Protein AF-A0A2D0IJ03-F1 (afdb_monomer_lite)

Structure (mmCIF, N/CA/C/O backbone):
data_AF-A0A2D0IJ03-F1
#
_entry.id   AF-A0A2D0IJ03-F1
#
loop_
_atom_site.group_PDB
_atom_site.id
_atom_site.type_symbol
_atom_site.label_atom_id
_atom_site.label_alt_id
_atom_site.label_comp_id
_atom_site.label_asym_id
_atom_site.label_entity_id
_atom_site.label_seq_id
_atom_site.pdbx_PDB_ins_code
_atom_site.Cartn_x
_atom_site.Cartn_y
_atom_site.Cartn_z
_atom_site.occupancy
_atom_site.B_iso_or_equiv
_atom_site.auth_seq_id
_atom_site.auth_comp_id
_atom_site.auth_asym_id
_atom_site.auth_atom_id
_atom_site.pdbx_PDB_model_num
ATOM 1 N N . MET A 1 1 ? -5.553 -45.620 -32.494 1.00 51.66 1 MET A N 1
ATOM 2 C CA . MET A 1 1 ? -4.343 -45.188 -31.750 1.00 51.66 1 MET A CA 1
ATOM 3 C C . MET A 1 1 ? -3.916 -43.726 -31.973 1.00 51.66 1 MET A C 1
ATOM 5 O O . MET A 1 1 ? -3.295 -43.173 -31.082 1.00 51.66 1 MET A O 1
ATOM 9 N N . ARG A 1 2 ? -4.292 -43.037 -33.067 1.00 49.31 2 ARG A N 1
ATOM 10 C CA . ARG A 1 2 ? -3.901 -41.624 -33.315 1.00 49.31 2 ARG A CA 1
ATOM 11 C C . ARG A 1 2 ? -4.570 -40.549 -32.433 1.00 49.31 2 ARG A C 1
ATOM 13 O O . ARG A 1 2 ? -4.053 -39.445 -32.354 1.00 49.31 2 ARG A O 1
ATOM 20 N N . LYS A 1 3 ? -5.687 -40.847 -31.757 1.00 46.06 3 LYS A N 1
ATOM 21 C CA . LYS A 1 3 ? -6.425 -39.861 -30.936 1.00 46.06 3 LYS A CA 1
ATOM 22 C C . LYS A 1 3 ? -5.878 -39.689 -29.507 1.00 46.06 3 LYS A C 1
ATOM 24 O O . LYS A 1 3 ? -6.093 -38.645 -28.911 1.00 46.06 3 LYS A O 1
ATOM 29 N N . ALA A 1 4 ? -5.130 -40.665 -28.983 1.00 48.84 4 ALA A N 1
ATOM 30 C CA . ALA A 1 4 ? -4.559 -40.594 -27.632 1.00 48.84 4 ALA A CA 1
ATOM 31 C C . ALA A 1 4 ? -3.291 -39.718 -27.559 1.00 48.84 4 ALA A C 1
ATOM 33 O O . ALA A 1 4 ? -3.057 -39.056 -26.555 1.00 48.84 4 ALA A O 1
ATOM 34 N N . ALA A 1 5 ? -2.509 -39.648 -28.642 1.00 49.09 5 ALA A N 1
ATOM 35 C CA . ALA A 1 5 ? -1.272 -38.862 -28.685 1.00 49.09 5 ALA A CA 1
ATOM 36 C C . ALA A 1 5 ? -1.513 -37.337 -28.686 1.00 49.09 5 ALA A C 1
ATOM 38 O O . ALA A 1 5 ? -0.699 -36.584 -28.162 1.00 49.09 5 ALA A O 1
ATOM 39 N N . VAL A 1 6 ? -2.649 -36.878 -29.222 1.00 51.00 6 VAL A N 1
ATOM 40 C CA . VAL A 1 6 ? -2.988 -35.443 -29.295 1.00 51.00 6 VAL A CA 1
ATOM 41 C C . VAL A 1 6 ? -3.415 -34.890 -27.929 1.00 51.00 6 VAL A C 1
ATOM 43 O O . VAL A 1 6 ? -3.129 -33.739 -27.614 1.00 51.00 6 VAL A O 1
ATOM 46 N N . LEU A 1 7 ? -4.032 -35.717 -27.080 1.00 46.16 7 LEU A N 1
ATOM 47 C CA . LEU A 1 7 ? -4.485 -35.316 -25.743 1.00 46.16 7 LEU A CA 1
ATOM 48 C C . LEU A 1 7 ? -3.325 -35.151 -24.746 1.00 46.16 7 LEU A C 1
ATOM 50 O O . LEU A 1 7 ? -3.366 -34.246 -23.919 1.00 46.16 7 LEU A O 1
ATOM 54 N N . ILE A 1 8 ? -2.259 -35.947 -24.883 1.00 52.81 8 ILE A N 1
ATOM 55 C CA . ILE A 1 8 ? -1.052 -35.841 -24.043 1.00 52.81 8 ILE A CA 1
ATOM 56 C C . ILE A 1 8 ? -0.223 -34.600 -24.420 1.00 52.81 8 ILE A C 1
ATOM 58 O O . ILE A 1 8 ? 0.326 -33.922 -23.549 1.00 52.81 8 ILE A O 1
ATOM 62 N N . PHE A 1 9 ? -0.182 -34.245 -25.709 1.00 44.66 9 PHE A N 1
ATOM 63 C CA . PHE A 1 9 ? 0.524 -33.045 -26.167 1.00 44.66 9 PHE A CA 1
ATOM 64 C C . PHE A 1 9 ? -0.194 -31.755 -25.736 1.00 44.66 9 PHE A C 1
ATOM 66 O O . PHE A 1 9 ? 0.465 -30.794 -25.343 1.00 44.66 9 PHE A O 1
ATOM 73 N N . LEU A 1 10 ? -1.535 -31.755 -25.709 1.00 42.19 10 LEU A N 1
ATOM 74 C CA . LEU A 1 10 ? -2.312 -30.615 -25.209 1.00 42.19 10 LEU A CA 1
ATOM 75 C C . LEU A 1 10 ? -2.201 -30.453 -23.680 1.00 42.19 10 LEU A C 1
ATOM 77 O O . LEU A 1 10 ? -2.175 -29.326 -23.185 1.00 42.19 10 LEU A O 1
ATOM 81 N N . SER A 1 11 ? -2.073 -31.550 -22.920 1.00 44.09 11 SER A N 1
ATOM 82 C CA . SER A 1 11 ? -1.880 -31.471 -21.464 1.00 44.09 11 SER A CA 1
ATOM 83 C C . SER A 1 11 ? -0.474 -31.012 -21.059 1.00 44.09 11 SER A C 1
ATOM 85 O O . SER A 1 11 ? -0.337 -30.344 -20.038 1.00 44.09 11 SER A O 1
ATOM 87 N N . MET A 1 12 ? 0.568 -31.285 -21.861 1.00 41.31 12 MET A N 1
ATOM 88 C CA . MET A 1 12 ? 1.913 -30.747 -21.588 1.00 41.31 12 MET A CA 1
ATOM 89 C C . MET A 1 12 ? 2.012 -29.239 -21.855 1.00 41.31 12 MET A C 1
ATOM 91 O O . MET A 1 12 ? 2.706 -28.538 -21.122 1.00 41.31 12 MET A O 1
ATOM 95 N N . THR A 1 13 ? 1.272 -28.696 -22.827 1.00 45.94 13 THR A N 1
ATOM 96 C CA . THR A 1 13 ? 1.255 -27.239 -23.054 1.00 45.94 13 THR A CA 1
ATOM 97 C C . THR A 1 13 ? 0.523 -26.464 -21.957 1.00 45.94 13 THR A C 1
ATOM 99 O O . THR A 1 13 ? 0.870 -25.317 -21.690 1.00 45.94 13 THR A O 1
ATOM 102 N N . VAL A 1 14 ? -0.432 -27.094 -21.262 1.00 43.59 14 VAL A N 1
ATOM 103 C CA . VAL A 1 14 ? -1.116 -26.481 -20.107 1.00 43.59 14 VAL A CA 1
ATOM 104 C C . VAL A 1 14 ? -0.235 -26.505 -18.847 1.00 43.59 14 VAL A C 1
ATOM 106 O O . VAL A 1 14 ? -0.371 -25.634 -17.992 1.00 43.59 14 VAL A O 1
ATOM 109 N N . TRP A 1 15 ? 0.736 -27.419 -18.759 1.00 41.00 15 TRP A N 1
ATOM 110 C CA . TRP A 1 15 ? 1.713 -27.458 -17.662 1.00 41.00 15 TRP A CA 1
ATOM 111 C C . TRP A 1 15 ? 2.971 -26.610 -17.890 1.00 41.00 15 TRP A C 1
ATOM 113 O O . TRP A 1 15 ? 3.571 -26.152 -16.921 1.00 41.00 15 TRP A O 1
ATOM 123 N N . CYS A 1 16 ? 3.339 -26.298 -19.135 1.00 38.72 16 CYS A N 1
ATOM 124 C CA . CYS A 1 16 ? 4.416 -25.335 -19.404 1.00 38.72 16 CYS A CA 1
ATOM 125 C C . CYS A 1 16 ? 3.984 -23.862 -19.268 1.00 38.72 16 CYS A C 1
ATOM 127 O O . CYS A 1 16 ? 4.843 -22.991 -19.158 1.00 38.72 16 CYS A O 1
ATOM 129 N N . GLY A 1 17 ? 2.680 -23.565 -19.226 1.00 37.94 17 GLY A N 1
ATOM 130 C CA . GLY A 1 17 ? 2.167 -22.196 -19.075 1.00 37.94 17 GLY A CA 1
ATOM 131 C C . GLY A 1 17 ? 2.234 -21.620 -17.653 1.00 37.94 17 GLY A C 1
ATOM 132 O O . GLY A 1 17 ? 2.087 -20.413 -17.488 1.00 37.94 17 GLY A O 1
ATOM 133 N N . GLN A 1 18 ? 2.471 -22.450 -16.629 1.00 42.44 18 GLN A N 1
ATOM 134 C CA . GLN A 1 18 ? 2.571 -22.007 -15.227 1.00 42.44 18 GLN A CA 1
ATOM 135 C C . GLN A 1 18 ? 4.012 -21.862 -14.715 1.00 42.44 18 GLN A C 1
ATOM 137 O O . GLN A 1 18 ? 4.219 -21.462 -13.574 1.00 42.44 18 GLN A O 1
ATOM 142 N N . ALA A 1 19 ? 5.014 -22.119 -15.558 1.00 39.97 19 ALA A N 1
ATOM 143 C CA . ALA A 1 19 ? 6.426 -21.955 -15.218 1.00 39.97 19 ALA A CA 1
ATOM 144 C C . ALA A 1 19 ? 7.008 -20.624 -15.734 1.00 39.97 19 ALA A C 1
ATOM 146 O O . ALA A 1 19 ? 8.176 -20.558 -16.119 1.00 39.97 19 ALA A O 1
ATOM 147 N N . ILE A 1 20 ? 6.215 -19.547 -15.741 1.00 46.03 20 ILE A N 1
ATOM 148 C CA . ILE A 1 20 ? 6.755 -18.189 -15.881 1.00 46.03 20 ILE A CA 1
ATOM 149 C C . ILE A 1 20 ? 7.396 -17.827 -14.536 1.00 46.03 20 ILE A C 1
ATOM 151 O O . ILE A 1 20 ? 6.760 -17.272 -13.649 1.00 46.03 20 ILE A O 1
ATOM 155 N N . SER A 1 21 ? 8.657 -18.246 -14.407 1.00 44.06 21 SER A N 1
ATOM 156 C CA . SER A 1 21 ? 9.678 -17.829 -13.444 1.00 44.06 21 SER A CA 1
ATOM 157 C C . SER A 1 21 ? 9.229 -17.657 -11.991 1.00 44.06 21 SER A C 1
ATOM 159 O O . SER A 1 21 ? 8.848 -16.572 -11.560 1.00 44.06 21 SER A O 1
ATOM 161 N N . ALA A 1 22 ? 9.469 -18.699 -11.192 1.00 45.50 22 ALA A N 1
ATOM 162 C CA . ALA A 1 22 ? 9.731 -18.561 -9.763 1.00 45.50 22 ALA A CA 1
ATOM 163 C C . ALA A 1 22 ? 11.051 -17.790 -9.556 1.00 45.50 22 ALA A C 1
ATOM 165 O O . ALA A 1 22 ? 12.083 -18.364 -9.222 1.00 45.50 22 ALA A O 1
ATOM 166 N N . SER A 1 23 ? 11.053 -16.489 -9.840 1.00 61.56 23 SER A N 1
ATOM 167 C CA . SER A 1 23 ? 12.077 -15.599 -9.312 1.00 61.56 23 SER A CA 1
ATOM 168 C C . SER A 1 23 ? 11.814 -15.428 -7.820 1.00 61.56 23 SER A C 1
ATOM 170 O O . SER A 1 23 ? 10.659 -15.232 -7.433 1.00 61.56 23 SER A O 1
ATOM 172 N N . GLU A 1 24 ? 12.850 -15.531 -6.987 1.00 77.62 24 GLU A N 1
ATOM 173 C CA . GLU A 1 24 ? 12.705 -15.325 -5.545 1.00 77.62 24 GLU A CA 1
ATOM 174 C C . GLU A 1 24 ? 11.994 -13.990 -5.268 1.00 77.62 24 GLU A C 1
ATOM 176 O O . GLU A 1 24 ? 12.329 -12.978 -5.894 1.00 77.62 24 GLU A O 1
ATOM 181 N N . PRO A 1 25 ? 10.978 -13.972 -4.385 1.00 84.88 25 PRO A N 1
ATOM 182 C CA . PRO A 1 25 ? 10.270 -12.742 -4.085 1.00 84.88 25 PRO A CA 1
ATOM 183 C C . PRO A 1 25 ? 11.206 -11.759 -3.394 1.00 84.88 25 PRO A C 1
ATOM 185 O O . PRO A 1 25 ? 11.984 -12.140 -2.517 1.00 84.88 25 PRO A O 1
ATOM 188 N N . ILE A 1 26 ? 11.053 -10.478 -3.717 1.00 83.25 26 ILE A N 1
ATOM 189 C CA . ILE A 1 26 ? 11.634 -9.415 -2.902 1.00 83.25 26 ILE A CA 1
ATOM 190 C C . ILE A 1 26 ? 10.844 -9.399 -1.596 1.00 83.25 26 ILE A C 1
ATOM 192 O O . ILE A 1 26 ? 9.637 -9.146 -1.605 1.00 83.25 26 ILE A O 1
ATOM 196 N N . LYS A 1 27 ? 11.515 -9.720 -0.490 1.00 88.50 27 LYS A N 1
ATOM 197 C CA . LYS A 1 27 ? 10.930 -9.763 0.852 1.00 88.50 27 LYS A CA 1
ATOM 198 C C . LYS A 1 27 ? 11.338 -8.509 1.603 1.00 88.50 27 LYS A C 1
ATOM 200 O O . LYS A 1 27 ? 12.522 -8.216 1.697 1.00 88.50 27 LYS A O 1
ATOM 205 N N . LEU A 1 28 ? 10.354 -7.803 2.135 1.00 82.81 28 LEU A N 1
ATOM 206 C CA . LEU A 1 28 ? 10.533 -6.566 2.879 1.00 82.81 28 LEU A CA 1
ATOM 207 C C . LEU A 1 28 ? 9.807 -6.716 4.213 1.00 82.81 28 LEU A C 1
ATOM 209 O O . LEU A 1 28 ? 8.663 -7.171 4.248 1.00 82.81 28 LEU A O 1
ATOM 213 N N . GLU A 1 29 ? 10.458 -6.320 5.298 1.00 85.44 29 GLU A N 1
ATOM 214 C CA . GLU A 1 29 ? 9.863 -6.287 6.634 1.00 85.44 29 GLU A CA 1
ATOM 215 C C . GLU A 1 29 ? 9.775 -4.834 7.092 1.00 85.44 29 GLU A C 1
ATOM 217 O O . GLU A 1 29 ? 10.760 -4.094 7.035 1.00 85.44 29 GLU A O 1
ATOM 222 N N . LEU A 1 30 ? 8.583 -4.416 7.517 1.00 80.44 30 LEU A N 1
ATOM 223 C CA . LEU A 1 30 ? 8.332 -3.074 8.028 1.00 80.44 30 LEU A CA 1
ATOM 224 C C . LEU A 1 30 ? 7.885 -3.135 9.482 1.00 80.44 30 LEU A C 1
ATOM 226 O O . LEU A 1 30 ? 6.950 -3.859 9.831 1.00 80.44 30 LEU A O 1
ATOM 230 N N . THR A 1 31 ? 8.510 -2.304 10.309 1.00 84.81 31 THR A N 1
ATOM 231 C CA . THR A 1 31 ? 8.041 -2.038 11.667 1.00 84.81 31 THR A CA 1
ATOM 232 C C . THR A 1 31 ? 6.835 -1.114 11.598 1.00 84.81 31 THR A C 1
ATOM 234 O O . THR A 1 31 ? 6.910 -0.040 11.002 1.00 84.81 31 THR A O 1
ATOM 237 N N . VAL A 1 32 ? 5.724 -1.513 12.206 1.00 84.44 32 VAL A N 1
ATOM 238 C CA . VAL A 1 32 ? 4.461 -0.769 12.193 1.00 84.44 32 VAL A CA 1
ATOM 239 C C . VAL A 1 32 ? 3.870 -0.644 13.592 1.00 84.44 32 VAL A C 1
ATOM 241 O O . VAL A 1 32 ? 4.081 -1.502 14.443 1.00 84.44 32 VAL A O 1
ATOM 244 N N . ALA A 1 33 ? 3.113 0.423 13.831 1.00 86.00 33 ALA A N 1
ATOM 245 C CA . ALA A 1 33 ? 2.384 0.628 15.072 1.00 86.00 33 ALA A CA 1
ATOM 246 C C . ALA A 1 33 ? 1.341 -0.495 15.248 1.00 86.00 33 ALA A C 1
ATOM 248 O O . ALA A 1 33 ? 0.498 -0.666 14.357 1.00 86.00 33 ALA A O 1
ATOM 249 N N . PRO A 1 34 ? 1.367 -1.260 16.357 1.00 88.31 34 PRO A N 1
ATOM 250 C CA . PRO A 1 34 ? 0.435 -2.364 16.590 1.00 88.31 34 PRO A CA 1
ATOM 251 C C . PRO A 1 34 ? -1.039 -1.961 16.492 1.00 88.31 34 PRO A C 1
ATOM 253 O O . PRO A 1 34 ? -1.879 -2.746 16.061 1.00 88.31 34 PRO A O 1
ATOM 256 N N . GLU A 1 35 ? -1.364 -0.715 16.835 1.00 88.44 35 GLU A N 1
ATOM 257 C CA . GLU A 1 35 ? -2.714 -0.155 16.792 1.00 88.44 35 GLU A CA 1
ATOM 258 C C . GLU A 1 35 ? -3.294 -0.109 15.372 1.00 88.44 35 GLU A C 1
ATOM 260 O O . GLU A 1 35 ? -4.517 -0.121 15.208 1.00 88.44 35 GLU A O 1
ATOM 265 N N . LEU A 1 36 ? -2.442 -0.115 14.337 1.00 84.62 36 LEU A N 1
ATOM 266 C CA . LEU A 1 36 ? -2.884 -0.216 12.946 1.00 84.62 36 LEU A CA 1
ATOM 267 C C . LEU A 1 36 ? -3.582 -1.552 12.659 1.00 84.62 36 LEU A C 1
ATOM 269 O O . LEU A 1 36 ? -4.356 -1.629 11.702 1.00 84.62 36 LEU A O 1
ATOM 273 N N . ALA A 1 37 ? -3.376 -2.582 13.494 1.00 86.25 37 ALA A N 1
ATOM 274 C CA . ALA A 1 37 ? -4.045 -3.881 13.376 1.00 86.25 37 ALA A CA 1
ATOM 275 C C . ALA A 1 37 ? -5.562 -3.773 13.427 1.00 86.25 37 ALA A C 1
ATOM 277 O O . ALA A 1 37 ? -6.246 -4.555 12.774 1.00 86.25 37 ALA A O 1
ATOM 278 N N . ASN A 1 38 ? -6.078 -2.744 14.094 1.00 87.56 38 ASN A N 1
ATOM 279 C CA . ASN A 1 38 ? -7.508 -2.495 14.177 1.00 87.56 38 ASN A CA 1
ATOM 280 C C . ASN A 1 38 ? -8.114 -2.007 12.851 1.00 87.56 38 ASN A C 1
ATOM 282 O O . ASN A 1 38 ? -9.326 -2.051 12.692 1.00 87.56 38 ASN A O 1
ATOM 286 N N . TYR A 1 39 ? -7.306 -1.542 11.894 1.00 85.69 39 TYR A N 1
ATOM 287 C CA . TYR A 1 39 ? -7.802 -0.931 10.656 1.00 85.69 39 TYR A CA 1
ATOM 288 C C . TYR A 1 39 ? -7.487 -1.745 9.396 1.00 85.69 39 TYR A C 1
ATOM 290 O O . TYR A 1 39 ? -7.895 -1.347 8.304 1.00 85.69 39 TYR A O 1
ATOM 298 N N . THR A 1 40 ? -6.790 -2.881 9.514 1.00 85.69 40 THR A N 1
ATOM 299 C CA . THR A 1 40 ? -6.372 -3.713 8.367 1.00 85.69 40 THR A CA 1
ATOM 300 C C . THR A 1 40 ? -7.555 -4.151 7.522 1.00 85.69 40 THR A C 1
ATOM 302 O O . THR A 1 40 ? -7.571 -3.912 6.319 1.00 85.69 40 THR A O 1
ATOM 305 N N . ASP A 1 41 ? -8.584 -4.708 8.156 1.00 86.44 41 ASP A N 1
ATOM 306 C CA . ASP A 1 41 ? -9.771 -5.238 7.485 1.00 86.44 41 ASP A CA 1
ATOM 307 C C . ASP A 1 41 ? -10.533 -4.176 6.676 1.00 86.44 41 ASP A C 1
ATOM 309 O O . ASP A 1 41 ? -11.210 -4.508 5.703 1.00 86.44 41 ASP A O 1
ATOM 313 N N . VAL A 1 42 ? -10.393 -2.898 7.042 1.00 87.44 42 VAL A N 1
ATOM 314 C CA . VAL A 1 42 ? -11.063 -1.772 6.378 1.00 87.44 42 VAL A CA 1
ATOM 315 C C . VAL A 1 42 ? -10.170 -1.130 5.318 1.00 87.44 42 VAL A C 1
ATOM 317 O O . VAL A 1 42 ? -10.610 -0.876 4.192 1.00 87.44 42 VAL A O 1
ATOM 320 N N . LEU A 1 43 ? -8.920 -0.829 5.673 1.00 86.38 43 LEU A N 1
ATOM 321 C CA . LEU A 1 43 ? -8.025 -0.016 4.854 1.00 86.38 43 LEU A CA 1
ATOM 322 C C . LEU A 1 43 ? -7.261 -0.842 3.823 1.00 86.38 43 LEU A C 1
ATOM 324 O O . LEU A 1 43 ? -7.069 -0.375 2.703 1.00 86.38 43 LEU A O 1
ATOM 328 N N . PHE A 1 44 ? -6.862 -2.074 4.142 1.00 87.50 44 PHE A N 1
ATOM 329 C CA . PHE A 1 44 ? -6.030 -2.869 3.236 1.00 87.50 44 PHE A CA 1
ATOM 330 C C . PHE A 1 44 ? -6.805 -3.290 1.976 1.00 87.50 44 PHE A C 1
ATOM 332 O O . PHE A 1 44 ? -6.268 -3.111 0.880 1.00 87.50 44 PHE A O 1
ATOM 339 N N . PRO A 1 45 ? -8.081 -3.719 2.052 1.00 90.06 45 PRO A N 1
ATOM 340 C CA . PRO A 1 45 ? -8.898 -3.939 0.854 1.00 90.06 45 PRO A CA 1
ATOM 341 C C . PRO A 1 45 ? -9.232 -2.659 0.073 1.00 90.06 45 PRO A C 1
ATOM 343 O O . PRO A 1 45 ? -9.767 -2.728 -1.032 1.00 90.06 45 PRO A O 1
ATOM 346 N N . SER A 1 46 ? -8.950 -1.485 0.649 1.00 90.31 46 SER A N 1
ATOM 347 C CA . SER A 1 46 ? -9.331 -0.174 0.118 1.00 90.31 46 SER A CA 1
ATOM 348 C C . SER A 1 46 ? -8.114 0.755 0.003 1.00 90.31 46 SER A C 1
ATOM 350 O O . SER A 1 46 ? -8.089 1.825 0.623 1.00 90.31 46 SER A O 1
ATOM 352 N N . PRO A 1 47 ? -7.087 0.373 -0.782 1.00 86.44 47 PRO A N 1
ATOM 353 C CA . PRO A 1 47 ? -5.793 1.049 -0.806 1.00 86.44 47 PRO A CA 1
ATOM 354 C C . PRO A 1 47 ? -5.884 2.530 -1.182 1.00 86.44 47 PRO A C 1
ATOM 356 O O . PRO A 1 47 ? -5.059 3.315 -0.729 1.00 86.44 47 PRO A O 1
ATOM 359 N N . ALA A 1 48 ? -6.889 2.944 -1.959 1.00 86.94 48 ALA A N 1
ATOM 360 C CA . ALA A 1 48 ? -7.069 4.351 -2.306 1.00 86.94 48 ALA A CA 1
ATOM 361 C C . ALA A 1 48 ? -7.442 5.215 -1.086 1.00 86.94 48 ALA A C 1
ATOM 363 O O . ALA A 1 48 ? -6.934 6.323 -0.930 1.00 86.94 48 ALA A O 1
ATOM 364 N N . TYR A 1 49 ? -8.271 4.686 -0.182 1.00 88.75 49 TYR A N 1
ATOM 365 C CA . TYR A 1 49 ? -8.634 5.367 1.063 1.00 88.75 49 TYR A CA 1
ATOM 366 C C . TYR A 1 49 ? -7.518 5.297 2.101 1.00 88.75 49 TYR A C 1
ATOM 368 O O . TYR A 1 49 ? -7.299 6.271 2.810 1.00 88.75 49 TYR A O 1
ATOM 376 N N . ALA A 1 50 ? -6.774 4.187 2.161 1.00 87.44 50 ALA A N 1
ATOM 377 C CA . ALA A 1 50 ? -5.572 4.100 2.992 1.00 87.44 50 ALA A CA 1
ATOM 378 C C . ALA A 1 50 ? -4.542 5.168 2.589 1.00 87.44 50 ALA A C 1
ATOM 380 O O . ALA A 1 50 ? -3.983 5.862 3.435 1.00 87.44 50 ALA A O 1
ATOM 381 N N . ALA A 1 51 ? -4.348 5.339 1.281 1.00 86.06 51 ALA A N 1
ATOM 382 C CA . ALA A 1 51 ? -3.462 6.341 0.718 1.00 86.06 51 ALA A CA 1
ATOM 383 C C . ALA A 1 51 ? -3.936 7.778 1.019 1.00 86.06 51 ALA A C 1
ATOM 385 O O . ALA A 1 51 ? -3.132 8.620 1.419 1.00 86.06 51 ALA A O 1
ATOM 386 N N . LEU A 1 52 ? -5.240 8.052 0.903 1.00 86.69 52 LEU A N 1
ATOM 387 C CA . LEU A 1 52 ? -5.811 9.344 1.296 1.00 86.69 52 LEU A CA 1
ATOM 388 C C . LEU A 1 52 ? -5.683 9.615 2.797 1.00 86.69 52 LEU A C 1
ATOM 390 O O . LEU A 1 52 ? -5.307 10.717 3.174 1.00 86.69 52 LEU A O 1
ATOM 394 N N . ALA A 1 53 ? -5.952 8.629 3.654 1.00 86.06 53 ALA A N 1
ATOM 395 C CA . ALA A 1 53 ? -5.804 8.780 5.101 1.00 86.06 53 ALA A CA 1
ATOM 396 C C . ALA A 1 53 ? -4.361 9.139 5.481 1.00 86.06 53 ALA A C 1
ATOM 398 O O . ALA A 1 53 ? -4.145 10.000 6.330 1.00 86.06 53 ALA A O 1
ATOM 399 N N . LEU A 1 54 ? -3.381 8.533 4.801 1.00 84.94 54 LEU A N 1
ATOM 400 C CA . LEU A 1 54 ? -1.969 8.862 4.969 1.00 84.94 54 LEU A CA 1
ATOM 401 C C . LEU A 1 54 ? -1.667 10.316 4.562 1.00 84.94 54 LEU A C 1
ATOM 403 O O . LEU A 1 54 ? -1.003 11.045 5.294 1.00 84.94 54 LEU A O 1
ATOM 407 N N . GLN A 1 55 ? -2.197 10.773 3.424 1.00 83.88 55 GLN A N 1
ATOM 408 C CA . GLN A 1 55 ? -2.054 12.174 3.013 1.00 83.88 55 GLN A CA 1
ATOM 409 C C . GLN A 1 55 ? -2.704 13.130 4.015 1.00 83.88 55 GLN A C 1
ATOM 411 O O . GLN A 1 55 ? -2.070 14.095 4.440 1.00 83.88 55 GLN A O 1
ATOM 416 N N . ASN A 1 56 ? -3.923 12.817 4.455 1.00 86.94 56 ASN A N 1
ATOM 417 C CA . ASN A 1 56 ? -4.672 13.630 5.404 1.00 86.94 56 ASN A CA 1
ATOM 418 C C . ASN A 1 56 ? -4.002 13.702 6.781 1.00 86.94 56 ASN A C 1
ATOM 420 O O . ASN A 1 56 ? -4.155 14.714 7.465 1.00 86.94 56 ASN A O 1
ATOM 424 N N . SER A 1 57 ? -3.241 12.673 7.174 1.00 84.50 57 SER A N 1
ATOM 425 C CA . SER A 1 57 ? -2.440 12.674 8.403 1.00 84.50 57 SER A CA 1
ATOM 426 C C . SER A 1 57 ? -1.149 13.498 8.290 1.00 84.50 57 SER A C 1
ATOM 428 O O . SER A 1 57 ? -0.360 13.518 9.232 1.00 84.50 57 SER A O 1
ATOM 430 N N . GLY A 1 58 ? -0.915 14.168 7.155 1.00 80.00 58 GLY A N 1
ATOM 431 C CA . GLY A 1 58 ? 0.245 15.029 6.916 1.00 80.00 58 GLY A CA 1
ATOM 432 C C . GLY A 1 58 ? 1.424 14.335 6.232 1.00 80.00 58 GLY A C 1
ATOM 433 O O . GLY A 1 58 ? 2.512 14.904 6.175 1.00 80.00 58 GLY A O 1
ATOM 434 N N . LEU A 1 59 ? 1.240 13.119 5.708 1.00 76.50 59 LEU A N 1
ATOM 435 C CA . LEU A 1 59 ? 2.303 12.360 5.051 1.00 76.50 59 LEU A CA 1
ATOM 436 C C . LEU A 1 59 ? 2.094 12.350 3.538 1.00 76.50 59 LEU A C 1
ATOM 438 O O . LEU A 1 59 ? 1.262 11.629 2.985 1.00 76.50 59 LEU A O 1
ATOM 442 N N . ALA A 1 60 ? 2.896 13.148 2.842 1.00 71.69 60 ALA A N 1
ATOM 443 C CA . ALA A 1 60 ? 2.863 13.198 1.392 1.00 71.69 60 ALA A CA 1
ATOM 444 C C . ALA A 1 60 ? 3.387 11.884 0.784 1.00 71.69 60 ALA A C 1
ATOM 446 O O . ALA A 1 60 ? 4.580 11.594 0.821 1.00 71.69 60 ALA A O 1
ATOM 447 N N . LEU A 1 61 ? 2.493 11.115 0.154 1.00 68.31 61 LEU A N 1
ATOM 448 C CA . LEU A 1 61 ? 2.849 9.910 -0.615 1.00 68.31 61 LEU A CA 1
ATOM 449 C C . LEU A 1 61 ? 3.779 10.195 -1.796 1.00 68.31 61 LEU A C 1
ATOM 451 O O . LEU A 1 61 ? 4.574 9.350 -2.202 1.00 68.31 61 LEU A O 1
ATOM 455 N N . SER A 1 62 ? 3.644 11.379 -2.383 1.00 69.50 62 SER A N 1
ATOM 456 C CA . SER A 1 62 ? 4.538 11.870 -3.416 1.00 69.50 62 SER A CA 1
ATOM 457 C C . SER A 1 62 ? 4.588 13.383 -3.355 1.00 69.50 62 SER A C 1
ATOM 459 O O . SER A 1 62 ? 3.558 14.051 -3.368 1.00 69.50 62 SER A O 1
ATOM 461 N N . LEU A 1 63 ? 5.806 13.914 -3.318 1.00 67.12 63 LEU A N 1
ATOM 462 C CA . LEU A 1 63 ? 6.061 15.351 -3.388 1.00 67.12 63 LEU A CA 1
ATOM 463 C C . LEU A 1 63 ? 5.988 15.876 -4.827 1.00 67.12 63 LEU A C 1
ATOM 465 O O . LEU A 1 63 ? 5.856 17.075 -5.042 1.00 67.12 63 LEU A O 1
ATOM 469 N N . SER A 1 64 ? 6.100 14.987 -5.821 1.00 67.56 64 SER A N 1
ATOM 470 C CA . SER A 1 64 ? 6.276 15.373 -7.226 1.00 67.56 64 SER A CA 1
ATOM 471 C C . SER A 1 64 ? 5.055 15.129 -8.102 1.00 67.56 64 SER A C 1
ATOM 473 O O . SER A 1 64 ? 4.939 15.755 -9.156 1.00 67.56 64 SER A O 1
ATOM 475 N N . LYS A 1 65 ? 4.153 14.218 -7.717 1.00 76.44 65 LYS A N 1
ATOM 476 C CA . LYS A 1 65 ? 2.959 13.908 -8.509 1.00 76.44 65 LYS A CA 1
ATOM 477 C C . LYS A 1 65 ? 1.731 13.738 -7.624 1.00 76.44 65 LYS A C 1
ATOM 479 O O . LYS A 1 65 ? 1.813 13.000 -6.642 1.00 76.44 65 LYS A O 1
ATOM 484 N N . PRO A 1 66 ? 0.596 14.359 -7.986 1.00 77.62 66 PRO A N 1
ATOM 485 C CA . PRO A 1 66 ? -0.641 14.154 -7.256 1.00 77.62 66 PRO A CA 1
ATOM 486 C C . PRO A 1 66 ? -1.091 12.698 -7.385 1.00 77.62 66 PRO A C 1
ATOM 488 O O . PRO A 1 66 ? -0.820 12.020 -8.382 1.00 77.62 66 PRO A O 1
ATOM 491 N N . MET A 1 67 ? -1.788 12.233 -6.356 1.00 83.88 67 MET A N 1
ATOM 492 C CA . MET A 1 67 ? -2.484 10.958 -6.388 1.00 83.88 67 MET A CA 1
ATOM 493 C C . MET A 1 67 ? -3.842 11.132 -7.069 1.00 83.88 67 MET A C 1
ATOM 495 O O . MET A 1 67 ? -4.540 12.115 -6.840 1.00 83.88 67 MET A O 1
ATOM 499 N N . THR A 1 68 ? -4.235 10.156 -7.877 1.00 87.31 68 THR A N 1
ATOM 500 C CA . THR A 1 68 ? -5.557 10.072 -8.499 1.00 87.31 68 THR A CA 1
ATOM 501 C C . THR A 1 68 ? -6.260 8.816 -8.005 1.00 87.31 68 THR A C 1
ATOM 503 O O . THR A 1 68 ? -5.716 7.713 -8.096 1.00 87.31 68 THR A O 1
ATOM 506 N N . LEU A 1 69 ? -7.478 8.967 -7.485 1.00 86.88 69 LEU A N 1
ATOM 507 C CA . LEU A 1 69 ? -8.332 7.828 -7.162 1.00 86.88 69 LEU A CA 1
ATOM 508 C C . LEU A 1 69 ? -8.979 7.308 -8.442 1.00 86.88 69 LEU A C 1
ATOM 510 O O . LEU A 1 69 ? -9.619 8.065 -9.164 1.00 86.88 69 LEU A O 1
ATOM 514 N N . ILE A 1 70 ? -8.815 6.014 -8.711 1.00 89.88 70 ILE A N 1
ATOM 515 C CA . ILE A 1 70 ? -9.497 5.340 -9.826 1.00 89.88 70 ILE A CA 1
ATOM 516 C C . ILE A 1 70 ? -10.745 4.630 -9.298 1.00 89.88 70 ILE A C 1
ATOM 518 O O . ILE A 1 70 ? -11.810 4.688 -9.900 1.00 89.88 70 ILE A O 1
ATOM 522 N N . SER A 1 71 ? -10.607 3.942 -8.165 1.00 91.81 71 SER A N 1
ATOM 523 C CA . SER A 1 71 ? -11.692 3.247 -7.477 1.00 91.81 71 SER A CA 1
ATOM 524 C C . SER A 1 71 ? -11.344 3.088 -5.996 1.00 91.81 71 SER A C 1
ATOM 526 O O . SER A 1 71 ? -10.217 3.361 -5.586 1.00 91.81 71 SER A O 1
ATOM 528 N N . ARG A 1 72 ? -12.267 2.554 -5.188 1.00 88.25 72 ARG A N 1
ATOM 529 C CA . ARG A 1 72 ? -11.974 2.156 -3.799 1.00 88.25 72 ARG A CA 1
ATOM 530 C C . ARG A 1 72 ? -10.769 1.216 -3.697 1.00 88.25 72 ARG A C 1
ATOM 532 O O . ARG A 1 72 ? -9.963 1.323 -2.775 1.00 88.25 72 ARG A O 1
ATOM 539 N N . GLN A 1 73 ? -10.659 0.307 -4.660 1.00 92.81 73 GLN A N 1
ATOM 540 C CA . GLN A 1 73 ? -9.653 -0.745 -4.692 1.00 92.81 73 GLN A CA 1
ATOM 541 C C . GLN A 1 73 ? -8.380 -0.322 -5.425 1.00 92.81 73 GLN A C 1
ATOM 543 O O . GLN A 1 73 ? -7.428 -1.093 -5.451 1.00 92.81 73 GLN A O 1
ATOM 548 N N . SER A 1 74 ? -8.322 0.871 -6.026 1.00 90.19 74 SER A N 1
ATOM 549 C CA . SER A 1 74 ? -7.167 1.257 -6.834 1.00 90.19 74 SER A CA 1
ATOM 550 C C . SER A 1 74 ? -6.913 2.756 -6.890 1.00 90.19 74 SER A C 1
ATOM 552 O O . SER A 1 74 ? -7.827 3.544 -7.140 1.00 90.19 74 SER A O 1
ATOM 554 N N . PHE A 1 75 ? -5.645 3.139 -6.802 1.00 88.19 75 PHE A N 1
ATOM 555 C CA . PHE A 1 75 ? -5.196 4.517 -6.988 1.00 88.19 75 PHE A CA 1
ATOM 556 C C . PHE A 1 75 ? -3.971 4.574 -7.902 1.00 88.19 75 PHE A C 1
ATOM 558 O O . PHE A 1 75 ? -3.313 3.561 -8.157 1.00 88.19 75 PHE A O 1
ATOM 565 N N . GLN A 1 76 ? -3.669 5.769 -8.398 1.00 88.56 76 GLN A N 1
ATOM 566 C CA . GLN A 1 76 ? -2.550 6.036 -9.289 1.00 88.56 76 GLN A CA 1
ATOM 567 C C . GLN A 1 76 ? -1.722 7.217 -8.780 1.00 88.56 76 GLN A C 1
ATOM 569 O O . GLN A 1 76 ? -2.269 8.227 -8.349 1.00 88.56 76 GLN A O 1
ATOM 574 N N . ILE A 1 77 ? -0.397 7.099 -8.850 1.00 83.12 77 ILE A N 1
ATOM 575 C CA . ILE A 1 77 ? 0.561 8.176 -8.589 1.00 83.12 77 ILE A CA 1
ATOM 576 C C . ILE A 1 77 ? 1.537 8.206 -9.764 1.00 83.12 77 ILE A C 1
ATOM 578 O O . ILE A 1 77 ? 2.398 7.337 -9.922 1.00 83.12 77 ILE A O 1
ATOM 582 N N . GLY A 1 78 ? 1.400 9.214 -10.625 1.00 86.44 78 GLY A N 1
ATOM 583 C CA . GLY A 1 78 ? 2.185 9.287 -11.854 1.00 86.44 78 GLY A CA 1
ATOM 584 C C . GLY A 1 78 ? 1.962 8.077 -12.773 1.00 86.44 78 GLY A C 1
ATOM 585 O O . GLY A 1 78 ? 0.812 7.786 -13.092 1.00 86.44 78 GLY A O 1
ATOM 586 N N . PRO A 1 79 ? 3.023 7.389 -13.244 1.00 85.62 79 PRO A N 1
ATOM 587 C CA . PRO A 1 79 ? 2.875 6.202 -14.089 1.00 85.62 79 PRO A CA 1
ATOM 588 C C . PRO A 1 79 ? 2.546 4.927 -13.294 1.00 85.62 79 PRO A C 1
ATOM 590 O O . PRO A 1 79 ? 2.315 3.888 -13.904 1.00 85.62 79 PRO A O 1
ATOM 593 N N . GLY A 1 80 ? 2.582 4.978 -11.957 1.00 86.69 80 GLY A N 1
ATOM 594 C CA . GLY A 1 80 ? 2.343 3.829 -11.089 1.00 86.69 80 GLY A CA 1
ATOM 595 C C . GLY A 1 80 ? 0.882 3.736 -10.662 1.00 86.69 80 GLY A C 1
ATOM 596 O O . GLY A 1 80 ? 0.317 4.718 -10.189 1.00 86.69 80 GLY A O 1
ATOM 597 N N . LYS A 1 81 ? 0.286 2.553 -10.779 1.00 91.06 81 LYS A N 1
ATOM 598 C CA . LYS A 1 81 ? -1.059 2.213 -10.312 1.00 91.06 81 LYS A CA 1
ATOM 599 C C . LYS A 1 81 ? -0.972 1.052 -9.331 1.00 91.06 81 LYS A C 1
ATOM 601 O O . LYS A 1 81 ? -0.304 0.063 -9.612 1.00 91.06 81 LYS A O 1
ATOM 606 N N . ILE A 1 82 ? -1.673 1.143 -8.210 1.00 90.12 82 ILE A N 1
ATOM 607 C CA . ILE A 1 82 ? -1.814 0.045 -7.248 1.00 90.12 82 ILE A CA 1
ATOM 608 C C . ILE A 1 82 ? -3.279 -0.357 -7.224 1.00 90.12 82 ILE A C 1
ATOM 610 O O . ILE A 1 82 ? -4.150 0.504 -7.115 1.00 90.12 82 ILE A O 1
ATOM 614 N N . SER A 1 83 ? -3.547 -1.655 -7.350 1.00 92.00 83 SER A N 1
ATOM 615 C CA . SER A 1 83 ? -4.898 -2.220 -7.302 1.00 92.00 83 SER A CA 1
ATOM 616 C C . SER A 1 83 ? -4.941 -3.384 -6.322 1.00 92.00 83 SER A C 1
ATOM 618 O O . SER A 1 83 ? -4.078 -4.251 -6.367 1.00 92.00 83 SER A O 1
ATOM 620 N N . TYR A 1 84 ? -5.931 -3.414 -5.443 1.00 92.19 84 TYR A N 1
ATOM 621 C CA . TYR A 1 84 ? -6.243 -4.570 -4.614 1.00 92.19 84 TYR A CA 1
ATOM 622 C C . TYR A 1 84 ? -6.886 -5.664 -5.474 1.00 92.19 84 TYR A C 1
ATOM 624 O O . TYR A 1 84 ? -7.712 -5.365 -6.335 1.00 92.19 84 TYR A O 1
ATOM 632 N N . ILE A 1 85 ? -6.477 -6.913 -5.256 1.00 94.94 85 ILE A N 1
ATOM 633 C CA . ILE A 1 85 ? -6.957 -8.081 -6.002 1.00 94.94 85 ILE A CA 1
ATOM 634 C C . ILE A 1 85 ? -7.876 -8.919 -5.115 1.00 94.94 85 ILE A C 1
ATOM 636 O O . ILE A 1 85 ? -9.031 -9.140 -5.460 1.00 94.94 85 ILE A O 1
ATOM 640 N N . ASP A 1 86 ? -7.346 -9.421 -3.999 1.00 96.50 86 ASP A N 1
ATOM 641 C CA . ASP A 1 86 ? -8.015 -10.428 -3.174 1.00 96.50 86 ASP A CA 1
ATOM 642 C C . ASP A 1 86 ? -7.367 -10.536 -1.782 1.00 96.50 86 ASP A C 1
ATOM 644 O O . ASP A 1 86 ? -6.275 -10.012 -1.547 1.00 96.50 86 ASP A O 1
ATOM 648 N N . ARG A 1 87 ? -8.012 -11.253 -0.859 1.00 94.69 87 ARG A N 1
ATOM 649 C CA . ARG A 1 87 ? -7.508 -11.556 0.482 1.00 94.69 87 ARG A CA 1
ATOM 650 C C . ARG A 1 87 ? -7.642 -13.043 0.784 1.00 94.69 87 ARG A C 1
ATOM 652 O O . ARG A 1 87 ? -8.708 -13.631 0.646 1.00 94.69 87 ARG A O 1
ATOM 659 N N . LYS A 1 88 ? -6.574 -13.627 1.332 1.00 95.31 88 LYS A N 1
ATOM 660 C CA . LYS A 1 88 ? -6.563 -14.988 1.877 1.00 95.31 88 LYS A CA 1
ATOM 661 C C . LYS A 1 88 ? -6.075 -14.968 3.325 1.00 95.31 88 LYS A C 1
ATOM 663 O O . LYS A 1 88 ? -4.875 -14.899 3.582 1.00 95.31 88 LYS A O 1
ATOM 668 N N . GLY A 1 89 ? -7.000 -15.044 4.281 1.00 93.38 89 GLY A N 1
ATOM 669 C CA . GLY A 1 89 ? -6.661 -14.929 5.704 1.00 93.38 89 GLY A CA 1
ATOM 670 C C . GLY A 1 89 ? -6.080 -13.547 6.011 1.00 93.38 89 GLY A C 1
ATOM 671 O O . GLY A 1 89 ? -6.715 -12.550 5.694 1.00 93.38 89 GLY A O 1
ATOM 672 N N . GLN A 1 90 ? -4.873 -13.477 6.574 1.00 93.56 90 GLN A N 1
ATOM 673 C CA . GLN A 1 90 ? -4.175 -12.207 6.844 1.00 93.56 90 GLN A CA 1
ATOM 674 C C . GLN A 1 90 ? -3.264 -11.736 5.702 1.00 93.56 90 GLN A C 1
ATOM 676 O O . GLN A 1 90 ? -2.529 -10.763 5.862 1.00 93.56 90 GLN A O 1
ATOM 681 N N . VAL A 1 91 ? -3.323 -12.403 4.546 1.00 94.19 91 VAL A N 1
ATOM 682 C CA . VAL A 1 91 ? -2.543 -12.038 3.362 1.00 94.19 91 VAL A CA 1
ATOM 683 C C . VAL A 1 91 ? -3.429 -11.302 2.364 1.00 94.19 91 VAL A C 1
ATOM 685 O O . VAL A 1 91 ? -4.400 -11.860 1.847 1.00 94.19 91 VAL A O 1
ATOM 688 N N . PHE A 1 92 ? -3.072 -10.058 2.069 1.00 91.50 92 PHE A N 1
ATOM 689 C CA . PHE A 1 92 ? -3.744 -9.182 1.115 1.00 91.50 92 PHE A CA 1
ATOM 690 C C . PHE A 1 92 ? -2.932 -9.122 -0.177 1.00 91.50 92 PHE A C 1
ATOM 692 O O . PHE A 1 92 ? -1.721 -8.903 -0.150 1.00 91.50 92 PHE A O 1
ATOM 699 N N . LYS A 1 93 ? -3.592 -9.331 -1.313 1.00 94.00 93 LYS A N 1
ATOM 700 C CA . LYS A 1 93 ? -2.969 -9.386 -2.635 1.00 94.00 93 LYS A CA 1
ATOM 701 C C . LYS A 1 93 ? -3.253 -8.113 -3.410 1.00 94.00 93 LYS A C 1
ATOM 703 O O . LYS A 1 93 ? -4.397 -7.671 -3.501 1.00 94.00 93 LYS A O 1
ATOM 708 N N . TYR A 1 94 ? -2.214 -7.576 -4.028 1.00 90.62 94 TYR A N 1
ATOM 709 C CA . TYR A 1 94 ? -2.253 -6.368 -4.834 1.00 90.62 94 TYR A CA 1
ATOM 710 C C . TYR A 1 94 ? -1.535 -6.580 -6.163 1.00 90.62 94 TYR A C 1
ATOM 712 O O . TYR A 1 94 ? -0.652 -7.425 -6.301 1.00 90.62 94 TYR A O 1
ATOM 720 N N . GLN A 1 95 ? -1.891 -5.748 -7.131 1.00 92.25 95 GLN A N 1
ATOM 721 C CA . GLN A 1 95 ? -1.204 -5.582 -8.395 1.00 92.25 95 GLN A CA 1
ATOM 722 C C . GLN A 1 95 ? -0.639 -4.165 -8.443 1.00 92.25 95 GLN A C 1
ATOM 724 O O . GLN A 1 95 ? -1.397 -3.195 -8.540 1.00 92.25 95 GLN A O 1
ATOM 729 N N . ALA A 1 96 ? 0.684 -4.031 -8.402 1.00 88.88 96 ALA A N 1
ATOM 730 C CA . ALA A 1 96 ? 1.336 -2.800 -8.823 1.00 88.88 96 ALA A CA 1
ATOM 731 C C . ALA A 1 96 ? 1.535 -2.852 -10.338 1.00 88.88 96 ALA A C 1
ATOM 733 O O . ALA A 1 96 ? 1.982 -3.860 -10.881 1.00 88.88 96 ALA A O 1
ATOM 734 N N . THR A 1 97 ? 1.173 -1.781 -11.029 1.00 88.38 97 THR A N 1
ATOM 735 C CA . THR A 1 97 ? 1.349 -1.620 -12.472 1.00 88.38 97 THR A CA 1
ATOM 736 C C . THR A 1 97 ? 2.126 -0.341 -12.714 1.00 88.38 97 THR A C 1
ATOM 738 O O . THR A 1 97 ? 1.854 0.671 -12.074 1.00 88.38 97 THR A O 1
ATOM 741 N N . MET A 1 98 ? 3.092 -0.365 -13.621 1.00 86.06 98 MET A N 1
ATOM 742 C CA . MET A 1 98 ? 3.834 0.820 -14.027 1.00 86.06 98 MET A CA 1
ATOM 743 C C . MET A 1 98 ? 3.777 0.954 -15.542 1.00 86.06 98 MET A C 1
ATOM 745 O O . MET A 1 98 ? 4.241 0.069 -16.264 1.00 86.06 98 MET A O 1
ATOM 749 N N . ALA A 1 99 ? 3.228 2.071 -16.011 1.00 84.19 99 ALA A N 1
ATOM 750 C CA . ALA A 1 99 ? 3.236 2.415 -17.423 1.00 84.19 99 ALA A CA 1
ATOM 751 C C . ALA A 1 99 ? 4.662 2.775 -17.865 1.00 84.19 99 ALA A C 1
ATOM 753 O O . ALA A 1 99 ? 5.292 3.687 -17.321 1.00 84.19 99 ALA A O 1
ATOM 754 N N . LEU A 1 100 ? 5.169 2.048 -18.857 1.00 82.00 100 LEU A N 1
ATOM 755 C CA . LEU A 1 100 ? 6.411 2.347 -19.552 1.00 82.00 100 LEU A CA 1
ATOM 756 C C . LEU A 1 100 ? 6.143 3.207 -20.787 1.00 82.00 100 LEU A C 1
ATOM 758 O O . LEU A 1 100 ? 5.026 3.336 -21.292 1.00 82.00 100 LEU A O 1
ATOM 762 N N . ILE A 1 101 ? 7.228 3.751 -21.327 1.00 71.31 101 ILE A N 1
ATOM 763 C CA . ILE A 1 101 ? 7.232 4.384 -22.642 1.00 71.31 101 ILE A CA 1
ATOM 764 C C . ILE A 1 101 ? 6.802 3.337 -23.691 1.00 71.31 101 ILE A C 1
ATOM 766 O O . ILE A 1 101 ? 7.102 2.150 -23.552 1.00 71.31 101 ILE A O 1
ATOM 770 N N . PHE A 1 102 ? 6.101 3.780 -24.739 1.00 78.31 102 PHE A N 1
ATOM 771 C CA . PHE A 1 102 ? 5.557 2.943 -25.823 1.00 78.31 102 PHE A CA 1
ATOM 772 C C . PHE A 1 102 ? 4.343 2.076 -25.451 1.00 78.31 102 PHE A C 1
ATOM 774 O O . PHE A 1 102 ? 4.074 1.080 -26.119 1.00 78.31 102 PHE A O 1
ATOM 781 N N . GLY A 1 103 ? 3.597 2.448 -24.405 1.00 76.94 103 GLY A N 1
ATOM 782 C CA . GLY A 1 103 ? 2.314 1.813 -24.071 1.00 76.94 103 GLY A CA 1
ATOM 783 C C . GLY 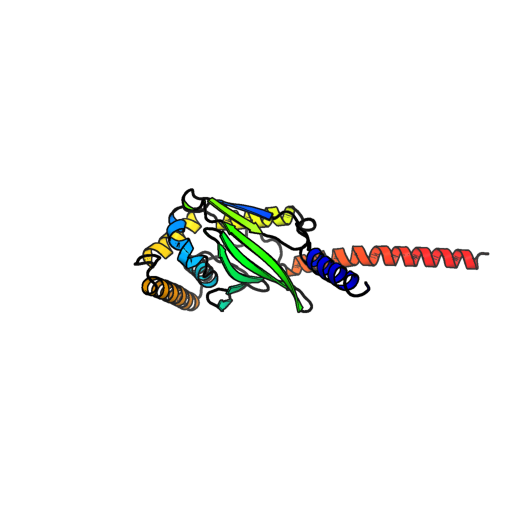A 1 103 ? 2.435 0.399 -23.501 1.00 76.94 103 GLY A C 1
ATOM 784 O O . GLY A 1 103 ? 1.441 -0.317 -23.427 1.00 76.94 103 GLY A O 1
ATOM 785 N N . LYS A 1 104 ? 3.642 -0.021 -23.106 1.00 82.31 104 LYS A N 1
ATOM 786 C CA . LYS A 1 104 ? 3.847 -1.270 -22.367 1.00 82.31 104 LYS A CA 1
ATOM 787 C C . LYS A 1 104 ? 3.636 -1.020 -20.881 1.00 82.31 104 LYS A C 1
ATOM 789 O O . LYS A 1 104 ? 4.062 0.005 -20.364 1.00 82.31 104 LYS A O 1
ATOM 794 N N . GLU A 1 105 ? 3.050 -1.979 -20.183 1.00 84.88 105 GLU A N 1
ATOM 795 C CA . GLU A 1 105 ? 2.889 -1.924 -18.732 1.00 84.88 105 GLU A CA 1
ATOM 796 C C . GLU A 1 105 ? 3.647 -3.083 -18.090 1.00 84.88 105 GLU A C 1
ATOM 798 O O . GLU A 1 105 ? 3.570 -4.221 -18.555 1.00 84.88 105 GLU A O 1
ATOM 803 N N . ILE A 1 106 ? 4.393 -2.797 -17.023 1.00 84.00 106 ILE A N 1
ATOM 804 C CA . ILE A 1 106 ? 4.948 -3.842 -16.161 1.00 84.00 106 ILE A CA 1
ATOM 805 C C . ILE A 1 106 ? 3.993 -4.032 -14.997 1.00 84.00 106 ILE A C 1
ATOM 807 O O . ILE A 1 106 ? 3.654 -3.074 -14.305 1.00 84.00 106 ILE A O 1
ATOM 811 N N . SER A 1 107 ? 3.606 -5.281 -14.767 1.00 86.69 107 SER A N 1
ATOM 812 C CA . SER A 1 107 ? 2.771 -5.697 -13.648 1.00 86.69 107 SER A CA 1
ATOM 813 C C . SER A 1 107 ? 3.611 -6.485 -12.642 1.00 86.69 107 SER A C 1
ATOM 815 O O . SER A 1 107 ? 4.228 -7.487 -12.990 1.00 86.69 107 SER A O 1
ATOM 817 N N . VAL A 1 108 ? 3.635 -6.025 -11.392 1.00 88.50 108 VAL A N 1
ATOM 818 C CA . VAL A 1 108 ? 4.289 -6.669 -10.247 1.00 88.50 108 VAL A CA 1
ATOM 819 C C . VAL A 1 108 ? 3.232 -7.063 -9.209 1.00 88.50 108 VAL A C 1
ATOM 821 O O . VAL A 1 108 ? 2.645 -6.180 -8.575 1.00 88.50 108 VAL A O 1
ATOM 824 N N . PRO A 1 109 ? 2.946 -8.365 -9.037 1.00 91.12 109 PRO A N 1
ATOM 825 C CA . PRO A 1 109 ? 2.128 -8.851 -7.934 1.00 91.12 109 PRO A CA 1
ATOM 826 C C . PRO A 1 109 ? 2.801 -8.554 -6.592 1.00 91.12 109 PRO A C 1
ATOM 828 O O . PRO A 1 109 ? 4.015 -8.719 -6.447 1.00 91.12 109 PRO A O 1
ATOM 831 N N . ILE A 1 110 ? 2.012 -8.124 -5.612 1.00 89.19 110 ILE A N 1
ATOM 832 C CA . ILE A 1 110 ? 2.461 -7.812 -4.254 1.00 89.19 110 ILE A CA 1
ATOM 833 C C . ILE A 1 110 ? 1.544 -8.522 -3.263 1.00 89.19 110 ILE A C 1
ATOM 835 O O . ILE A 1 110 ? 0.324 -8.492 -3.394 1.00 89.19 110 ILE A O 1
ATOM 839 N N . GLU A 1 111 ? 2.132 -9.129 -2.247 1.00 92.38 111 GLU A N 1
ATOM 840 C CA . GLU A 1 111 ? 1.435 -9.682 -1.096 1.00 92.38 111 GLU A CA 1
ATOM 841 C C . GLU A 1 111 ? 1.846 -8.915 0.155 1.00 92.38 111 GLU A C 1
ATOM 843 O O . GLU A 1 111 ? 3.030 -8.677 0.385 1.00 92.38 111 GLU A O 1
ATOM 848 N N . ILE A 1 112 ? 0.865 -8.541 0.967 1.00 90.06 112 ILE A N 1
ATOM 849 C CA . ILE A 1 112 ? 1.067 -7.940 2.281 1.00 90.06 112 ILE A CA 1
ATOM 850 C C . ILE A 1 112 ? 0.500 -8.908 3.312 1.00 90.06 112 ILE A C 1
ATOM 852 O O . ILE A 1 112 ? -0.695 -9.193 3.308 1.00 90.06 112 ILE A O 1
ATOM 856 N N . ASP A 1 113 ? 1.361 -9.426 4.175 1.00 91.75 113 ASP A N 1
ATOM 857 C CA . ASP A 1 113 ? 1.027 -10.367 5.235 1.00 91.75 113 ASP A CA 1
ATOM 858 C C . ASP A 1 113 ? 0.988 -9.626 6.574 1.00 91.75 113 ASP A C 1
ATOM 860 O O . ASP A 1 113 ? 2.014 -9.214 7.123 1.00 91.75 113 ASP A O 1
ATOM 864 N N . ALA A 1 114 ? -0.235 -9.425 7.062 1.00 90.38 114 ALA A N 1
ATOM 865 C CA . ALA A 1 114 ? -0.541 -8.717 8.298 1.00 90.38 114 ALA A CA 1
ATOM 866 C C . ALA A 1 114 ? -0.683 -9.662 9.505 1.00 90.38 114 ALA A C 1
ATOM 868 O O . ALA A 1 114 ? -1.190 -9.244 10.547 1.00 90.38 114 ALA A O 1
ATOM 869 N N . GLY A 1 115 ? -0.266 -10.931 9.388 1.00 91.75 115 GLY A N 1
ATOM 870 C CA . GLY A 1 115 ? -0.377 -11.913 10.473 1.00 91.75 115 GLY A CA 1
ATOM 871 C C . GLY A 1 115 ? 0.332 -11.482 11.760 1.00 91.75 115 GLY A C 1
ATOM 872 O O . GLY A 1 115 ? -0.202 -11.672 12.850 1.00 91.75 115 GLY A O 1
ATOM 873 N N . ASP A 1 116 ? 1.476 -10.810 11.623 1.00 91.38 116 ASP A N 1
ATOM 874 C CA . ASP A 1 116 ? 2.313 -10.360 12.740 1.00 91.38 116 ASP A CA 1
ATOM 875 C C . ASP A 1 116 ? 2.083 -8.891 13.123 1.00 91.38 116 ASP A C 1
ATOM 877 O O . ASP A 1 116 ? 2.832 -8.328 13.929 1.00 91.38 116 ASP A O 1
ATOM 881 N N . MET A 1 117 ? 1.046 -8.243 12.589 1.00 86.69 117 MET A N 1
ATOM 882 C CA . MET A 1 117 ? 0.911 -6.793 12.729 1.00 86.69 117 MET A CA 1
ATOM 883 C C . MET A 1 117 ? 0.596 -6.351 14.159 1.00 86.69 117 MET A C 1
ATOM 885 O O . MET A 1 117 ? 1.055 -5.296 14.587 1.00 86.69 117 MET A O 1
ATOM 889 N N . ALA A 1 118 ? -0.081 -7.198 14.939 1.00 87.94 118 ALA A N 1
ATOM 890 C CA . ALA A 1 118 ? -0.272 -6.984 16.376 1.00 87.94 118 ALA A CA 1
ATOM 891 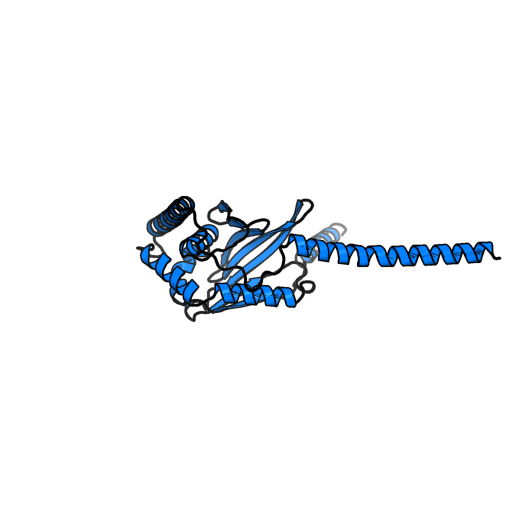C C . ALA A 1 118 ? 1.051 -7.030 17.170 1.00 87.94 118 ALA A C 1
ATOM 893 O O . ALA A 1 118 ? 1.144 -6.443 18.243 1.00 87.94 118 ALA A O 1
ATOM 894 N N . SER A 1 119 ? 2.087 -7.690 16.637 1.00 90.12 119 SER A N 1
ATOM 895 C CA . SER A 1 119 ? 3.455 -7.654 17.180 1.00 90.12 119 SER A CA 1
ATOM 896 C C . SER A 1 119 ? 4.285 -6.479 16.643 1.00 90.12 119 SER A C 1
ATOM 898 O O . SER A 1 119 ? 5.468 -6.365 16.955 1.00 90.12 119 SER A O 1
ATOM 900 N N . GLY A 1 120 ? 3.674 -5.613 15.830 1.00 86.31 120 GLY A N 1
ATOM 901 C CA . GLY A 1 120 ? 4.305 -4.444 15.229 1.00 86.31 120 GLY A CA 1
ATOM 902 C C . GLY A 1 120 ? 5.123 -4.737 13.972 1.00 86.31 120 GLY A C 1
ATOM 903 O O . GLY A 1 120 ? 6.016 -3.962 13.633 1.00 86.31 120 GLY A O 1
ATOM 904 N N . ARG A 1 121 ? 4.854 -5.850 13.278 1.00 89.12 121 ARG A N 1
ATOM 905 C CA . ARG A 1 121 ? 5.580 -6.244 12.062 1.00 89.12 121 ARG A CA 1
ATOM 906 C C . ARG A 1 121 ? 4.647 -6.490 10.889 1.00 89.12 121 ARG A C 1
ATOM 908 O O . ARG A 1 121 ? 3.608 -7.128 11.030 1.00 89.12 121 ARG A O 1
ATOM 915 N N . LEU A 1 122 ? 5.046 -6.003 9.722 1.00 85.88 122 LEU A N 1
ATOM 916 C CA . LEU A 1 122 ? 4.336 -6.186 8.466 1.00 85.88 122 LEU A CA 1
ATOM 917 C C . LEU A 1 122 ? 5.290 -6.763 7.425 1.00 85.88 122 LEU A C 1
ATOM 919 O O . LEU A 1 122 ? 6.318 -6.157 7.122 1.00 85.88 122 LEU A O 1
ATOM 923 N N . HIS A 1 123 ? 4.931 -7.908 6.847 1.00 89.25 123 HIS A N 1
ATOM 924 C CA . HIS A 1 123 ? 5.747 -8.551 5.820 1.00 89.25 123 HIS A CA 1
ATOM 925 C C . HIS A 1 123 ? 5.178 -8.246 4.441 1.00 89.25 123 HIS A C 1
ATOM 927 O O . HIS A 1 123 ? 4.001 -8.480 4.177 1.00 89.25 123 HIS A O 1
ATOM 933 N N . ILE A 1 124 ? 6.013 -7.751 3.537 1.00 86.75 124 ILE A N 1
ATOM 934 C CA . ILE A 1 124 ? 5.641 -7.444 2.157 1.00 86.75 124 ILE A CA 1
ATOM 935 C C . ILE A 1 124 ? 6.474 -8.322 1.227 1.00 86.75 124 ILE A C 1
ATOM 937 O O . ILE A 1 124 ? 7.691 -8.430 1.370 1.00 86.75 124 ILE A O 1
ATOM 941 N N . ARG A 1 125 ? 5.818 -8.964 0.261 1.00 89.75 125 ARG A N 1
ATOM 942 C CA . ARG A 1 125 ? 6.456 -9.802 -0.759 1.00 89.75 125 ARG A CA 1
ATOM 943 C C . ARG A 1 125 ? 6.073 -9.280 -2.133 1.00 89.75 125 ARG A C 1
ATOM 945 O O . ARG A 1 125 ? 4.893 -9.240 -2.460 1.00 89.75 125 ARG A O 1
ATOM 952 N N . ALA A 1 126 ? 7.049 -8.883 -2.938 1.00 86.56 126 ALA A N 1
ATOM 953 C CA . ALA A 1 126 ? 6.823 -8.484 -4.324 1.00 86.56 126 ALA A CA 1
ATOM 954 C C . ALA A 1 126 ? 7.392 -9.540 -5.276 1.00 86.56 126 ALA A C 1
ATOM 956 O O . ALA A 1 126 ? 8.496 -10.044 -5.066 1.00 86.56 126 ALA A O 1
ATOM 957 N N . TYR A 1 127 ? 6.653 -9.838 -6.344 1.00 87.38 127 TYR A N 1
ATOM 958 C CA . TYR A 1 127 ? 6.983 -10.879 -7.321 1.00 87.38 127 TYR A CA 1
ATOM 959 C C . TYR A 1 127 ? 7.234 -10.273 -8.711 1.00 87.38 127 TYR A C 1
ATOM 961 O O . TYR A 1 127 ? 6.484 -10.545 -9.650 1.00 87.38 127 TYR A O 1
ATOM 969 N N . PRO A 1 128 ? 8.229 -9.384 -8.879 1.00 82.38 128 PRO A N 1
ATOM 970 C CA . PRO A 1 128 ? 8.465 -8.764 -10.172 1.00 82.38 128 PRO A CA 1
ATOM 971 C C . PRO A 1 128 ? 8.944 -9.803 -11.183 1.00 82.38 128 PRO A C 1
ATOM 973 O O . PRO A 1 128 ? 9.807 -10.631 -10.887 1.00 82.38 128 PRO A O 1
ATOM 976 N N . ALA A 1 129 ? 8.425 -9.721 -12.409 1.00 77.00 129 ALA A N 1
ATOM 977 C CA . ALA A 1 129 ? 9.005 -10.465 -13.516 1.00 77.00 129 ALA A CA 1
ATOM 978 C C . ALA A 1 129 ? 10.48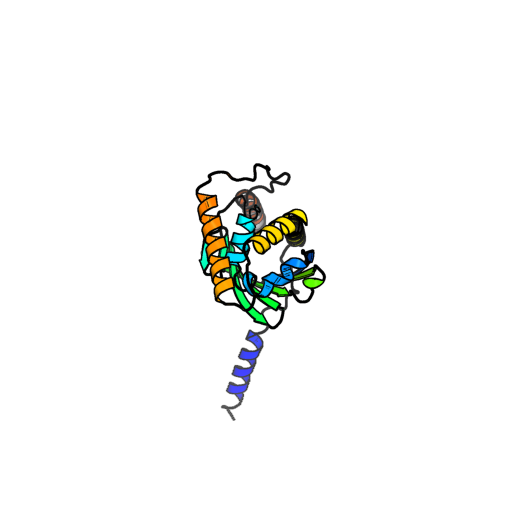4 -10.074 -13.644 1.00 77.00 129 ALA A C 1
ATOM 980 O O . ALA A 1 129 ? 10.810 -8.887 -13.642 1.00 77.00 129 ALA A O 1
ATOM 981 N N . LEU A 1 130 ? 11.365 -11.071 -13.763 1.00 74.62 130 LEU A N 1
ATOM 982 C CA . LEU A 1 130 ? 12.815 -10.868 -13.831 1.00 74.62 130 LEU A CA 1
ATOM 983 C C . LEU A 1 130 ? 13.421 -10.296 -12.534 1.00 74.62 130 LEU A C 1
ATOM 985 O O . LEU A 1 130 ? 14.348 -9.494 -12.614 1.00 74.62 130 LEU A O 1
ATOM 989 N N . ALA A 1 131 ? 12.955 -10.709 -11.344 1.00 68.56 131 ALA A N 1
ATOM 990 C CA . ALA A 1 131 ? 13.493 -10.198 -10.072 1.00 68.56 131 ALA A CA 1
ATOM 991 C C . ALA A 1 131 ? 15.032 -10.272 -9.976 1.00 68.56 131 ALA A C 1
ATOM 993 O O . ALA A 1 131 ? 15.654 -9.355 -9.451 1.00 68.56 131 ALA A O 1
ATOM 994 N N . GLY A 1 132 ? 15.653 -11.298 -10.573 1.00 68.69 132 GLY A N 1
ATOM 995 C CA . GLY A 1 132 ? 17.114 -11.449 -10.625 1.00 68.69 132 GLY A CA 1
ATOM 996 C C . GLY A 1 132 ? 17.863 -10.405 -11.470 1.00 68.69 132 GLY A C 1
ATOM 997 O O . GLY A 1 132 ? 19.086 -10.366 -11.428 1.00 68.69 132 GLY A O 1
ATOM 998 N N . LEU A 1 133 ? 17.158 -9.568 -12.238 1.00 73.31 133 LEU A N 1
ATOM 999 C CA . LEU A 1 133 ? 17.735 -8.447 -12.989 1.00 73.31 133 LEU A CA 1
ATOM 1000 C C . LEU A 1 133 ? 17.556 -7.100 -12.279 1.00 73.31 133 LEU A C 1
ATOM 1002 O O . LEU A 1 133 ? 18.052 -6.091 -12.779 1.00 73.31 133 LEU A O 1
ATOM 1006 N N . ILE A 1 134 ? 16.844 -7.055 -11.149 1.00 72.62 134 ILE A N 1
ATOM 1007 C CA . ILE A 1 134 ? 16.685 -5.824 -10.376 1.00 72.62 134 ILE A CA 1
ATOM 1008 C C . ILE A 1 134 ? 17.982 -5.596 -9.591 1.00 72.62 134 ILE A C 1
ATOM 1010 O O . ILE A 1 134 ? 18.339 -6.431 -8.761 1.00 72.62 134 ILE A O 1
ATOM 1014 N N . PRO A 1 135 ? 18.698 -4.479 -9.817 1.00 76.69 135 PRO A N 1
ATOM 1015 C CA . PRO A 1 135 ? 19.90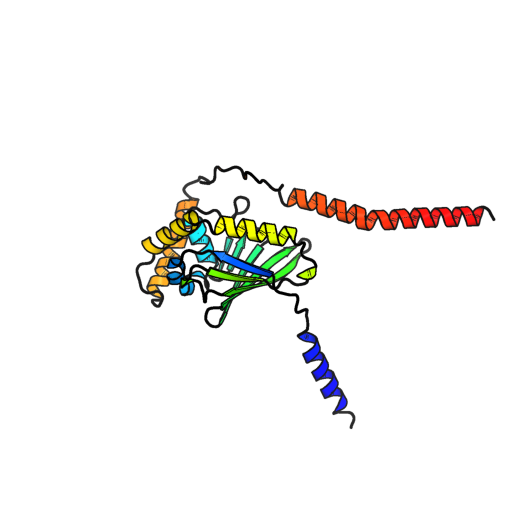3 -4.173 -9.060 1.00 76.69 135 PRO A CA 1
ATOM 1016 C C . PRO A 1 135 ? 19.608 -4.106 -7.561 1.00 76.69 135 PRO A C 1
ATOM 1018 O O . PRO A 1 135 ? 18.667 -3.427 -7.142 1.00 76.69 135 PRO A O 1
ATOM 1021 N N . GLN A 1 136 ? 20.456 -4.740 -6.749 1.00 79.50 136 GLN A N 1
ATOM 1022 C CA . GLN A 1 136 ? 20.294 -4.771 -5.292 1.00 79.50 136 GLN A CA 1
ATOM 1023 C C . GLN A 1 136 ? 20.224 -3.362 -4.683 1.00 79.50 136 GLN A C 1
ATOM 1025 O O . GLN A 1 136 ? 19.475 -3.118 -3.743 1.00 79.50 136 GLN A O 1
ATOM 1030 N N . GLU A 1 137 ? 20.940 -2.400 -5.266 1.00 77.75 137 GLU A N 1
ATOM 1031 C CA . GLU A 1 137 ? 20.906 -0.994 -4.854 1.00 77.75 137 GLU A CA 1
ATOM 1032 C C . GLU A 1 137 ? 19.504 -0.372 -4.935 1.00 77.75 137 GLU A C 1
ATOM 1034 O O . GLU A 1 137 ? 19.148 0.458 -4.097 1.00 77.75 137 GLU A O 1
ATOM 1039 N N . LEU A 1 138 ? 18.688 -0.764 -5.922 1.00 74.94 138 LEU A N 1
ATOM 1040 C CA . LEU A 1 138 ? 17.306 -0.291 -6.017 1.00 74.94 138 LEU A CA 1
ATOM 1041 C C . LEU A 1 138 ? 16.446 -0.887 -4.907 1.00 74.94 138 LEU A C 1
ATOM 1043 O O . LEU A 1 138 ? 15.634 -0.166 -4.334 1.00 74.94 138 LEU A O 1
ATOM 1047 N N . ILE A 1 139 ? 16.651 -2.165 -4.580 1.00 75.81 139 ILE A N 1
ATOM 1048 C CA . ILE A 1 139 ? 15.942 -2.840 -3.486 1.00 75.81 139 ILE A CA 1
ATOM 1049 C C . ILE A 1 139 ? 16.253 -2.137 -2.161 1.00 75.81 139 ILE A C 1
ATOM 1051 O O . ILE A 1 139 ? 15.330 -1.713 -1.472 1.00 75.81 139 ILE A O 1
ATOM 1055 N N . VAL A 1 140 ? 17.531 -1.874 -1.878 1.00 80.44 140 VAL A N 1
ATOM 1056 C CA . VAL A 1 140 ? 17.967 -1.148 -0.671 1.00 80.44 140 VAL A CA 1
ATOM 1057 C C . VAL A 1 140 ? 17.389 0.273 -0.615 1.00 80.44 140 VAL A C 1
ATOM 1059 O O . VAL A 1 140 ? 16.976 0.749 0.443 1.00 80.44 140 VAL A O 1
ATOM 1062 N N . ARG A 1 141 ? 17.298 0.980 -1.751 1.00 76.81 141 ARG A N 1
ATOM 1063 C CA . ARG A 1 141 ? 16.647 2.304 -1.797 1.00 76.81 141 ARG A CA 1
ATOM 1064 C C . ARG A 1 141 ? 15.146 2.226 -1.521 1.00 76.81 141 ARG A C 1
ATOM 1066 O O . ARG A 1 141 ? 14.610 3.128 -0.879 1.00 76.81 141 ARG A O 1
ATOM 1073 N N . ILE A 1 142 ? 14.467 1.192 -2.018 1.00 75.00 142 ILE A N 1
ATOM 1074 C CA . ILE A 1 142 ? 13.045 0.957 -1.741 1.00 75.00 142 ILE A CA 1
ATOM 1075 C C . ILE A 1 142 ? 12.853 0.661 -0.252 1.00 75.00 142 ILE A C 1
ATOM 1077 O O . ILE A 1 142 ? 12.011 1.300 0.374 1.00 75.00 142 ILE A O 1
ATOM 1081 N N . GLU A 1 143 ? 13.671 -0.219 0.327 1.00 74.00 143 GLU A N 1
ATOM 1082 C CA . GLU A 1 143 ? 13.683 -0.518 1.765 1.00 74.00 143 GLU A CA 1
ATOM 1083 C C . GLU A 1 143 ? 13.861 0.746 2.601 1.00 74.00 143 GLU A C 1
ATOM 1085 O O . GLU A 1 143 ? 13.037 1.034 3.465 1.00 74.00 143 GLU A O 1
ATOM 1090 N N . SER A 1 144 ? 14.878 1.554 2.295 1.00 74.81 144 SER A N 1
ATOM 1091 C CA . SER A 1 144 ? 15.143 2.802 3.012 1.00 74.81 144 SER A CA 1
ATOM 1092 C C . SER A 1 144 ? 13.961 3.777 2.934 1.00 74.81 144 SER A C 1
ATOM 1094 O O . SER A 1 144 ? 13.563 4.351 3.948 1.00 74.81 144 SER A O 1
ATOM 1096 N N . LYS A 1 145 ? 13.329 3.928 1.761 1.00 71.69 145 LYS A N 1
ATOM 1097 C CA . LYS A 1 145 ? 12.135 4.778 1.619 1.00 71.69 145 LYS A CA 1
ATOM 1098 C C . LYS A 1 145 ? 10.944 4.246 2.407 1.00 71.69 145 LYS A C 1
ATOM 1100 O O . LYS A 1 145 ? 10.235 5.033 3.031 1.00 71.69 145 LYS A O 1
ATOM 1105 N N . LEU A 1 146 ? 10.722 2.935 2.394 1.00 73.50 146 LEU A N 1
ATOM 1106 C CA . LEU A 1 146 ? 9.648 2.328 3.172 1.00 73.50 146 LEU A CA 1
ATOM 1107 C C . LEU A 1 146 ? 9.898 2.464 4.677 1.00 73.50 146 LEU A C 1
ATOM 1109 O O . LEU A 1 146 ? 8.952 2.738 5.405 1.00 73.50 146 LEU A O 1
ATOM 1113 N N . GLN A 1 147 ? 11.150 2.375 5.131 1.00 71.44 147 GLN A N 1
ATOM 1114 C CA . GLN A 1 147 ? 11.516 2.619 6.528 1.00 71.44 147 GLN A CA 1
ATOM 1115 C C . GLN A 1 147 ? 11.277 4.073 6.961 1.00 71.44 147 GLN A C 1
ATOM 1117 O O . GLN A 1 147 ? 10.832 4.333 8.077 1.00 71.44 147 GLN A O 1
ATOM 1122 N N . ILE A 1 148 ? 11.521 5.042 6.072 1.00 68.00 148 ILE A N 1
ATOM 1123 C CA . ILE A 1 148 ? 11.199 6.454 6.334 1.00 68.00 148 ILE A CA 1
ATOM 1124 C C . ILE A 1 148 ? 9.682 6.645 6.457 1.00 68.00 148 ILE A C 1
ATOM 1126 O O . ILE A 1 148 ? 9.220 7.334 7.367 1.00 68.00 148 ILE A O 1
ATOM 1130 N N . LEU A 1 149 ? 8.897 6.012 5.580 1.00 64.25 149 LEU A N 1
ATOM 1131 C CA . LEU A 1 149 ? 7.433 6.012 5.686 1.00 64.25 149 LEU A CA 1
ATOM 1132 C C . LEU A 1 149 ? 6.947 5.258 6.932 1.00 64.25 149 LEU A C 1
ATOM 1134 O O . LEU A 1 149 ? 5.897 5.587 7.479 1.00 64.25 149 LEU A O 1
ATOM 1138 N N . SER A 1 150 ? 7.731 4.297 7.424 1.00 68.31 150 SER A N 1
ATOM 1139 C CA . SER A 1 150 ? 7.474 3.564 8.660 1.00 68.31 150 SER A CA 1
ATOM 1140 C C . SER A 1 150 ? 8.006 4.273 9.918 1.00 68.31 150 SER A C 1
ATOM 1142 O O . SER A 1 150 ? 8.217 3.642 10.952 1.00 68.31 150 SER A O 1
ATOM 1144 N N . ASN A 1 151 ? 8.240 5.586 9.855 1.00 79.62 151 ASN A N 1
ATOM 1145 C CA . ASN A 1 151 ? 8.636 6.384 11.011 1.00 79.62 151 ASN A CA 1
ATOM 1146 C C . ASN A 1 151 ? 7.550 6.330 12.105 1.00 79.62 151 ASN A C 1
ATOM 1148 O O . ASN A 1 151 ? 6.369 6.550 11.838 1.00 79.62 151 ASN A O 1
ATOM 1152 N N . ALA A 1 152 ? 7.948 6.093 13.357 1.00 81.62 152 ALA A N 1
ATOM 1153 C CA . ALA A 1 152 ? 7.027 6.002 14.492 1.00 81.62 152 ALA A CA 1
ATOM 1154 C C . ALA A 1 152 ? 6.132 7.247 14.659 1.00 81.62 152 ALA A C 1
ATOM 1156 O O . ALA A 1 152 ? 4.960 7.123 15.006 1.00 81.62 152 ALA A O 1
ATOM 1157 N N . ASN A 1 153 ? 6.646 8.448 14.375 1.00 83.88 153 ASN A N 1
ATOM 1158 C CA . ASN A 1 153 ? 5.860 9.681 14.433 1.00 83.88 153 ASN A CA 1
ATOM 1159 C C . ASN A 1 153 ? 4.799 9.735 13.324 1.00 83.88 153 ASN A C 1
ATOM 1161 O O . ASN A 1 153 ? 3.645 10.062 13.589 1.00 83.88 153 ASN A O 1
ATOM 1165 N N . ALA A 1 154 ? 5.180 9.356 12.103 1.00 78.56 154 ALA A N 1
ATOM 1166 C CA . ALA A 1 154 ? 4.280 9.255 10.956 1.00 78.56 154 ALA A CA 1
ATOM 1167 C C . ALA A 1 154 ? 3.144 8.253 11.232 1.00 78.56 154 ALA A C 1
ATOM 1169 O O . ALA A 1 154 ? 1.964 8.548 11.041 1.00 78.56 154 ALA A O 1
ATOM 1170 N N . GLN A 1 155 ? 3.489 7.088 11.779 1.00 82.31 155 GLN A N 1
ATOM 1171 C CA . GLN A 1 155 ? 2.511 6.071 12.158 1.00 82.31 155 GLN A CA 1
ATOM 1172 C C . GLN A 1 155 ? 1.600 6.539 13.294 1.00 82.31 155 GLN A C 1
ATOM 1174 O O . GLN A 1 155 ? 0.393 6.326 13.226 1.00 82.31 155 GLN A O 1
ATOM 1179 N N . LYS A 1 156 ? 2.138 7.237 14.301 1.00 88.31 156 LYS A N 1
ATOM 1180 C CA . LYS A 1 156 ? 1.340 7.817 15.389 1.00 88.31 156 LYS A CA 1
ATOM 1181 C C . LYS A 1 156 ? 0.339 8.855 14.877 1.00 88.31 156 LYS A C 1
ATOM 1183 O O . LYS A 1 156 ? -0.802 8.860 15.329 1.00 88.31 156 LYS A O 1
ATOM 1188 N N . GLN A 1 157 ? 0.737 9.704 13.929 1.00 87.94 157 GLN A N 1
ATOM 1189 C CA . GLN A 1 157 ? -0.162 10.672 13.291 1.00 87.94 157 GLN A CA 1
ATOM 1190 C C . GLN A 1 157 ? -1.296 9.973 12.540 1.00 87.94 157 GLN A C 1
ATOM 1192 O O . GLN A 1 157 ? -2.454 10.352 12.704 1.00 87.94 157 GLN A O 1
ATOM 1197 N N . LEU A 1 158 ? -0.982 8.922 11.776 1.00 86.12 158 LEU A N 1
ATOM 1198 C CA . LEU A 1 158 ? -1.991 8.123 11.082 1.00 86.12 158 LEU A CA 1
ATOM 1199 C C . LEU A 1 158 ? -2.949 7.433 12.064 1.00 86.12 158 LEU A C 1
ATOM 1201 O O . LEU A 1 158 ? -4.161 7.486 11.874 1.00 86.12 158 LEU A O 1
ATOM 1205 N N . VAL A 1 159 ? -2.429 6.813 13.127 1.00 89.56 159 VAL A N 1
ATOM 1206 C CA . VAL A 1 159 ? -3.253 6.158 14.154 1.00 89.56 159 VAL A CA 1
ATOM 1207 C C . VAL A 1 159 ? -4.157 7.171 14.853 1.00 89.56 159 VAL A C 1
ATOM 1209 O O . VAL A 1 159 ? -5.349 6.903 14.984 1.00 89.56 159 VAL A O 1
ATOM 1212 N N . SER A 1 160 ? -3.632 8.340 15.241 1.00 91.88 160 SER A N 1
ATOM 1213 C CA . SER A 1 160 ? -4.432 9.420 15.839 1.00 91.88 160 SER A CA 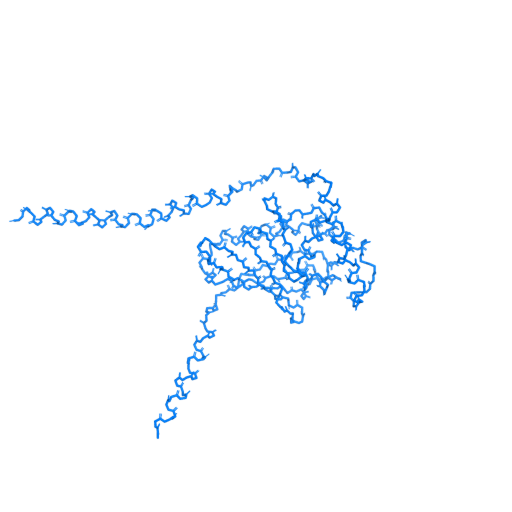1
ATOM 1214 C C . SER A 1 160 ? -5.554 9.835 14.893 1.00 91.88 160 SER A C 1
ATOM 1216 O O . SER A 1 160 ? -6.723 9.780 15.267 1.00 91.88 160 SER A O 1
ATOM 1218 N N . TYR A 1 161 ? -5.205 10.128 13.635 1.00 91.31 161 TYR A N 1
ATOM 1219 C CA . TYR A 1 161 ? -6.149 10.521 12.593 1.00 91.31 161 TYR A CA 1
ATOM 1220 C C . TYR A 1 161 ? -7.294 9.512 12.445 1.00 91.31 161 TYR A C 1
ATOM 1222 O O . TYR A 1 161 ? -8.463 9.900 12.487 1.00 91.31 161 TYR A O 1
ATOM 1230 N N . LEU A 1 162 ? -6.963 8.223 12.315 1.00 89.56 162 LEU A N 1
ATOM 1231 C CA . LEU A 1 162 ? -7.944 7.149 12.167 1.00 89.56 162 LEU A CA 1
ATOM 1232 C C . LEU A 1 162 ? -8.786 6.967 13.432 1.00 89.56 162 LEU A C 1
ATOM 1234 O O . LEU A 1 162 ? -10.000 6.837 13.326 1.00 89.56 162 LEU A O 1
ATOM 1238 N N . SER A 1 163 ? -8.175 7.007 14.616 1.00 90.19 163 SER A N 1
ATOM 1239 C CA . SER A 1 163 ? -8.879 6.812 15.892 1.00 90.19 163 SER A CA 1
ATOM 1240 C C . SER A 1 163 ? -9.879 7.923 16.212 1.00 90.19 163 SER A C 1
ATOM 1242 O O . SER A 1 163 ? -10.940 7.658 16.767 1.00 90.19 163 SER A O 1
ATOM 1244 N N . GLU A 1 164 ? -9.578 9.157 15.808 1.00 90.19 164 GLU A N 1
ATOM 1245 C CA . GLU A 1 164 ? -10.472 10.306 15.964 1.00 90.19 164 GLU A CA 1
ATOM 1246 C C . GLU A 1 164 ? -11.697 10.236 15.046 1.00 90.19 164 GLU A C 1
ATOM 1248 O O . GLU A 1 164 ? -12.689 10.898 15.319 1.00 90.19 164 GLU A O 1
ATOM 1253 N N . ARG A 1 165 ? -11.621 9.490 13.937 1.00 87.25 165 ARG A N 1
ATOM 1254 C CA . ARG A 1 165 ? -12.649 9.482 12.876 1.00 87.25 165 ARG A CA 1
ATOM 1255 C C . ARG A 1 165 ? -13.402 8.166 12.797 1.00 87.25 165 ARG A C 1
ATOM 1257 O O . ARG A 1 165 ? -14.537 8.117 12.327 1.00 87.25 165 ARG A O 1
ATOM 1264 N N . PHE A 1 166 ? -12.781 7.087 13.254 1.00 86.81 166 PHE A N 1
ATOM 1265 C CA . PHE A 1 166 ? -13.387 5.775 13.280 1.00 86.81 166 PHE A CA 1
ATOM 1266 C C . PHE A 1 166 ? -14.164 5.574 14.581 1.00 86.81 166 PHE A C 1
ATOM 1268 O O . PHE A 1 166 ? -13.636 5.126 15.597 1.00 86.81 166 PHE A O 1
ATOM 1275 N N . HIS A 1 167 ? -15.456 5.888 14.536 1.00 77.69 167 HIS A N 1
ATOM 1276 C CA . HIS A 1 167 ? -16.386 5.632 15.632 1.00 77.69 167 HIS A CA 1
ATOM 1277 C C . HIS A 1 167 ? -17.291 4.450 15.282 1.00 77.69 167 HIS A C 1
ATOM 1279 O O . HIS A 1 167 ? -18.339 4.618 14.661 1.00 77.69 167 HIS A O 1
ATOM 1285 N N . GLY A 1 168 ? -16.883 3.237 15.658 1.00 73.56 168 GLY A N 1
ATOM 1286 C CA . GLY A 1 168 ? -17.682 2.038 15.416 1.00 73.56 168 GLY A CA 1
ATOM 1287 C C . GLY A 1 168 ? -16.885 0.746 15.513 1.00 73.56 168 GLY A C 1
ATOM 1288 O O . GLY A 1 168 ? -15.709 0.736 15.875 1.00 73.56 168 GLY A O 1
ATOM 1289 N N . LYS A 1 169 ? -17.542 -0.371 15.192 1.00 75.94 169 LYS A N 1
ATOM 1290 C CA . LYS A 1 169 ? -16.865 -1.660 15.024 1.00 75.94 169 LYS A CA 1
ATOM 1291 C C . LYS A 1 169 ? -16.396 -1.795 13.581 1.00 75.94 169 LYS A C 1
ATOM 1293 O O . LYS A 1 169 ? -17.114 -1.439 12.656 1.00 75.94 169 LYS A O 1
ATOM 1298 N N . VAL A 1 170 ? -15.233 -2.408 13.397 1.00 75.25 170 VAL A N 1
ATOM 1299 C CA . VAL A 1 170 ? -14.636 -2.743 12.089 1.00 75.25 170 VAL A CA 1
ATOM 1300 C C . VAL A 1 170 ? -15.547 -3.617 11.220 1.00 75.25 170 VAL A C 1
ATOM 1302 O O . VAL A 1 170 ? -15.389 -3.668 10.009 1.00 75.25 170 VAL A O 1
ATOM 1305 N N . THR A 1 171 ? -16.531 -4.280 11.821 1.00 78.56 171 THR A N 1
ATOM 1306 C CA . THR A 1 171 ? -17.506 -5.129 11.133 1.00 78.56 171 THR A CA 1
ATOM 1307 C C . THR A 1 171 ? -18.777 -4.397 10.702 1.00 78.56 171 THR A C 1
ATOM 1309 O O . THR A 1 171 ? -19.614 -5.014 10.053 1.00 78.56 171 THR A O 1
ATOM 1312 N N . ASP A 1 172 ? -18.969 -3.135 11.097 1.00 87.56 172 ASP A N 1
ATOM 1313 C CA . ASP A 1 172 ? -20.170 -2.357 10.779 1.00 87.56 172 ASP A CA 1
ATOM 1314 C C . ASP A 1 172 ? -20.010 -1.638 9.421 1.00 87.56 172 ASP A C 1
ATOM 1316 O O . ASP A 1 172 ? -19.185 -0.723 9.307 1.00 87.56 172 ASP A O 1
ATOM 1320 N N . PRO A 1 173 ? -20.787 -2.011 8.382 1.00 87.19 173 PRO A N 1
ATOM 1321 C CA . PRO A 1 173 ? -20.699 -1.390 7.062 1.00 87.19 173 PRO A CA 1
ATOM 1322 C C . PRO A 1 173 ? -20.968 0.119 7.074 1.00 87.19 173 PRO A C 1
ATOM 1324 O O . PRO A 1 173 ? -20.350 0.850 6.298 1.00 87.19 173 PRO A O 1
ATOM 1327 N N . GLU A 1 174 ? -21.852 0.604 7.950 1.00 89.19 174 GLU A N 1
ATOM 1328 C CA . GLU A 1 174 ? -22.160 2.034 8.029 1.00 89.19 174 GLU A CA 1
ATOM 1329 C C . GLU A 1 174 ? -21.007 2.828 8.639 1.00 89.19 174 GLU A C 1
ATOM 1331 O O . GLU A 1 174 ? -20.700 3.926 8.173 1.00 89.19 174 GLU A O 1
ATOM 1336 N N . ALA A 1 175 ? -20.350 2.281 9.666 1.00 88.44 175 ALA A N 1
ATOM 1337 C CA . ALA A 1 175 ? -19.163 2.888 10.261 1.00 88.44 175 ALA A CA 1
ATOM 1338 C C . ALA A 1 175 ? -18.009 2.960 9.249 1.00 88.44 175 ALA A C 1
ATOM 1340 O O . ALA A 1 175 ? -17.321 3.977 9.157 1.00 88.44 175 ALA A O 1
ATOM 1341 N N . ILE A 1 176 ? -17.836 1.911 8.438 1.00 89.00 176 ILE A N 1
ATOM 1342 C CA . ILE A 1 176 ? -16.852 1.885 7.350 1.00 89.00 176 ILE A CA 1
ATOM 1343 C C . ILE A 1 176 ? -17.166 2.953 6.292 1.00 89.00 176 ILE A C 1
ATOM 1345 O O . ILE A 1 176 ? -16.263 3.682 5.881 1.00 89.00 176 ILE A O 1
ATOM 1349 N N . SER A 1 177 ? -18.425 3.067 5.856 1.00 89.88 177 SER A N 1
ATOM 1350 C CA . SER A 1 177 ? -18.822 4.086 4.873 1.00 89.88 177 SER A CA 1
ATOM 1351 C C . SER A 1 177 ? -18.561 5.492 5.404 1.00 89.88 177 SER A C 1
ATOM 1353 O O . SER A 1 177 ? -17.910 6.289 4.734 1.00 89.88 177 SER A O 1
ATOM 1355 N N . ARG A 1 178 ? -18.969 5.764 6.650 1.00 90.94 178 ARG A N 1
ATOM 1356 C CA . ARG A 1 178 ? -18.722 7.049 7.315 1.00 90.94 178 ARG A CA 1
ATOM 1357 C C . ARG A 1 178 ? -17.236 7.381 7.402 1.00 90.94 178 ARG A C 1
ATOM 1359 O O . ARG A 1 178 ? -16.865 8.532 7.176 1.00 90.94 178 ARG A O 1
ATOM 1366 N N . LEU A 1 179 ? -16.381 6.393 7.681 1.00 91.12 179 LEU A N 1
ATOM 1367 C CA . LEU A 1 179 ? -14.931 6.592 7.677 1.00 91.12 179 LEU A CA 1
ATOM 1368 C C . LEU A 1 179 ? -14.439 7.039 6.296 1.00 91.12 179 LEU A C 1
ATOM 1370 O O . LEU A 1 179 ? -13.683 8.002 6.198 1.00 91.12 179 LEU A O 1
ATOM 1374 N N . TYR A 1 180 ? -14.858 6.360 5.229 1.00 92.06 180 TYR A N 1
ATOM 1375 C CA . TYR A 1 180 ? -14.451 6.707 3.868 1.00 92.06 180 TYR A CA 1
ATOM 1376 C C . TYR A 1 180 ? -14.930 8.085 3.435 1.00 92.06 180 TYR A C 1
ATOM 1378 O O . TYR A 1 180 ? -14.138 8.846 2.875 1.00 92.06 180 TYR A O 1
ATOM 1386 N N . ASP A 1 181 ? -16.184 8.417 3.730 1.00 92.12 181 ASP A N 1
ATOM 1387 C CA . ASP A 1 181 ? -16.745 9.734 3.444 1.00 92.12 181 ASP A CA 1
ATOM 1388 C C . ASP A 1 181 ? -15.960 10.820 4.188 1.00 92.12 181 ASP A C 1
ATOM 1390 O O . ASP A 1 181 ? -15.577 11.826 3.593 1.00 92.12 181 ASP A O 1
ATOM 1394 N N . THR A 1 182 ? -15.614 10.572 5.455 1.00 92.12 182 THR A N 1
ATOM 1395 C CA . THR A 1 182 ? -14.779 11.478 6.258 1.00 92.12 182 THR A CA 1
ATOM 1396 C C . THR A 1 182 ? -13.388 11.657 5.648 1.00 92.12 182 THR A C 1
ATOM 1398 O O . THR A 1 182 ? -12.928 12.786 5.495 1.00 92.12 182 THR A O 1
ATOM 1401 N N . ILE A 1 183 ? -12.730 10.568 5.232 1.00 90.75 183 ILE A N 1
ATOM 1402 C CA . ILE A 1 183 ? -11.403 10.619 4.596 1.00 90.75 183 ILE A CA 1
ATOM 1403 C C . ILE A 1 183 ? -11.442 11.448 3.304 1.00 90.75 183 ILE A C 1
ATOM 1405 O O . ILE A 1 183 ? -10.558 12.271 3.060 1.00 90.75 183 ILE A O 1
ATOM 1409 N N . VAL A 1 184 ? -12.458 11.249 2.465 1.00 90.81 184 VAL A N 1
ATOM 1410 C CA . VAL A 1 184 ? -12.599 11.991 1.203 1.00 90.81 184 VAL A CA 1
ATOM 1411 C C . VAL A 1 184 ? -12.918 13.460 1.464 1.00 90.81 184 VAL A C 1
ATOM 1413 O O . VAL A 1 184 ? -12.334 14.334 0.823 1.00 90.81 184 VAL A O 1
ATOM 1416 N N . PHE A 1 185 ? -13.806 13.742 2.416 1.00 90.56 185 PHE A N 1
ATOM 1417 C CA . PHE A 1 185 ? -14.170 15.103 2.791 1.00 90.56 185 PHE A CA 1
ATOM 1418 C C . PHE A 1 185 ? -12.971 15.882 3.346 1.00 90.56 185 PHE A C 1
ATOM 1420 O O . PHE A 1 185 ? -12.726 17.017 2.936 1.00 90.56 185 PHE A O 1
ATOM 1427 N N . ASP A 1 186 ? -12.173 15.258 4.213 1.00 89.38 186 ASP A N 1
ATOM 1428 C CA . ASP A 1 186 ? -10.927 15.836 4.718 1.00 89.38 186 ASP A CA 1
ATOM 1429 C C . ASP A 1 186 ? -9.951 16.147 3.576 1.00 89.38 186 ASP A C 1
ATOM 1431 O O . ASP A 1 186 ? -9.419 17.257 3.513 1.00 89.38 186 ASP A O 1
ATOM 1435 N N . ALA A 1 187 ? -9.766 15.215 2.636 1.00 86.75 187 ALA A N 1
ATOM 1436 C CA . ALA A 1 187 ? -8.876 15.408 1.492 1.00 86.75 187 ALA A CA 1
ATOM 1437 C C . ALA A 1 187 ? -9.332 16.574 0.598 1.00 86.75 187 ALA A C 1
ATOM 1439 O O . ALA A 1 187 ? -8.518 17.393 0.164 1.00 86.75 187 ALA A O 1
ATOM 1440 N N . TYR A 1 188 ? -10.642 16.696 0.368 1.00 84.81 188 TYR A N 1
ATOM 1441 C CA . TYR A 1 188 ? -11.228 17.811 -0.375 1.00 84.81 188 TYR A CA 1
ATOM 1442 C C . TYR A 1 188 ? -10.991 19.157 0.330 1.00 84.81 188 TYR A C 1
ATOM 1444 O O . TYR A 1 188 ? -10.565 20.131 -0.294 1.00 84.81 188 TYR A O 1
ATOM 1452 N N . ASN A 1 189 ? -11.190 19.205 1.649 1.00 83.44 189 ASN A N 1
ATOM 1453 C CA . ASN A 1 189 ? -10.974 20.416 2.441 1.00 83.44 189 ASN A CA 1
ATOM 1454 C C . ASN A 1 189 ? -9.497 20.821 2.523 1.00 83.44 189 ASN A C 1
ATOM 1456 O O . ASN A 1 189 ? -9.187 22.012 2.599 1.00 83.44 189 ASN A O 1
ATOM 1460 N N . GLN A 1 190 ? -8.578 19.853 2.492 1.00 75.44 190 GLN A N 1
ATOM 1461 C CA . GLN A 1 190 ? -7.142 20.120 2.436 1.00 75.44 190 GLN A CA 1
ATOM 1462 C C . GLN A 1 190 ? -6.707 20.639 1.061 1.00 75.44 190 GLN A C 1
ATOM 1464 O O . GLN A 1 190 ? -5.897 21.560 1.000 1.00 75.44 190 GLN A O 1
ATOM 1469 N N . ALA A 1 191 ? -7.294 20.148 -0.035 1.00 62.72 191 ALA A N 1
ATOM 1470 C CA . ALA A 1 191 ? -7.009 20.655 -1.381 1.00 62.72 191 ALA A CA 1
ATOM 1471 C C . ALA A 1 191 ? -7.392 22.140 -1.559 1.00 62.72 191 ALA A C 1
ATOM 1473 O O . ALA A 1 191 ? -6.728 22.864 -2.300 1.00 62.72 191 ALA A O 1
ATOM 1474 N N . GLY A 1 192 ? -8.427 22.613 -0.850 1.00 51.53 192 GLY A N 1
ATOM 1475 C CA . GLY A 1 192 ? -8.830 24.026 -0.828 1.00 51.53 192 GLY A CA 1
ATOM 1476 C C . GLY A 1 192 ? -7.958 24.931 0.056 1.00 51.53 192 GLY A C 1
ATOM 1477 O O . GLY A 1 192 ? -7.930 26.146 -0.140 1.00 51.53 192 GLY A O 1
ATOM 1478 N N . ARG A 1 193 ? -7.208 24.362 1.009 1.00 48.28 193 ARG A N 1
ATOM 1479 C CA . ARG A 1 193 ? -6.247 25.076 1.865 1.00 48.28 193 ARG A CA 1
ATOM 1480 C C . ARG A 1 193 ? -4.859 24.987 1.235 1.00 48.28 193 ARG A C 1
ATOM 1482 O O . ARG A 1 193 ? -4.010 24.232 1.693 1.00 48.28 193 ARG A O 1
ATOM 1489 N N . GLY A 1 194 ? -4.650 25.731 0.149 1.00 41.91 194 GLY A N 1
ATOM 1490 C CA . GLY A 1 194 ? -3.381 25.769 -0.580 1.00 41.91 194 GLY A CA 1
ATOM 1491 C C . GLY A 1 194 ? -2.168 25.867 0.351 1.00 41.91 194 GLY A C 1
ATOM 1492 O O . GLY A 1 194 ? -2.011 26.836 1.089 1.00 41.91 194 GLY A O 1
ATOM 1493 N N . GLY A 1 195 ? -1.311 24.851 0.309 1.00 38.03 195 GLY A N 1
ATOM 1494 C CA . GLY A 1 195 ? -0.083 24.820 1.087 1.00 38.03 195 GLY A CA 1
ATOM 1495 C C . GLY A 1 195 ? 0.429 23.402 1.230 1.00 38.03 195 GLY A C 1
ATOM 1496 O O . GLY A 1 195 ? -0.012 22.660 2.098 1.00 38.03 195 GLY A O 1
ATOM 1497 N N . ALA A 1 196 ? 1.390 23.036 0.385 1.00 40.69 196 ALA A N 1
ATOM 1498 C CA . ALA A 1 196 ? 2.271 21.914 0.643 1.00 40.69 196 ALA A CA 1
ATOM 1499 C C . ALA A 1 196 ? 2.924 22.110 2.023 1.00 40.69 196 ALA A C 1
ATOM 1501 O O . ALA A 1 196 ? 3.919 22.823 2.162 1.00 40.69 196 ALA A O 1
ATOM 1502 N N . VAL A 1 197 ? 2.349 21.498 3.060 1.00 41.47 197 VAL A N 1
ATOM 1503 C CA . VAL A 1 197 ? 2.985 21.349 4.370 1.00 41.47 197 VAL A CA 1
ATOM 1504 C C . VAL A 1 197 ? 4.049 20.271 4.200 1.00 41.47 197 VAL A C 1
ATOM 1506 O O . VAL A 1 197 ? 3.846 19.090 4.444 1.00 41.47 197 VAL A O 1
ATOM 1509 N N . GLY A 1 198 ? 5.165 20.704 3.631 1.00 40.22 198 GLY A N 1
ATOM 1510 C CA . GLY A 1 198 ? 6.283 19.873 3.222 1.00 40.22 198 GLY A CA 1
ATOM 1511 C C . GLY A 1 198 ? 7.396 20.743 2.655 1.00 40.22 198 GLY A C 1
ATOM 1512 O O . GLY A 1 198 ? 7.997 20.400 1.646 1.00 40.22 198 GLY A O 1
ATOM 1513 N N . GLY A 1 199 ? 7.667 21.891 3.286 1.00 35.22 199 GLY A N 1
ATOM 1514 C CA . GLY A 1 199 ? 8.821 22.757 3.007 1.00 35.22 199 GLY A CA 1
ATOM 1515 C C . GLY A 1 199 ? 10.164 22.137 3.417 1.00 35.22 199 GLY A C 1
ATOM 1516 O O . GLY A 1 199 ? 11.073 22.849 3.826 1.00 35.22 199 GLY A O 1
ATOM 1517 N N . GLY A 1 200 ? 10.284 20.812 3.342 1.00 37.72 200 GLY A N 1
ATOM 1518 C CA . GLY A 1 200 ? 11.542 20.094 3.420 1.00 37.72 200 GLY A CA 1
ATOM 1519 C C . GLY A 1 200 ? 12.010 19.823 2.001 1.00 37.72 200 GLY A C 1
ATOM 1520 O O . GLY A 1 200 ? 11.496 18.933 1.332 1.00 37.72 200 GLY A O 1
ATOM 1521 N N . LYS A 1 201 ? 12.984 20.605 1.529 1.00 38.72 201 LYS A N 1
ATOM 1522 C CA . LYS A 1 201 ? 13.837 20.195 0.409 1.00 38.72 201 LYS A CA 1
ATOM 1523 C C . LYS A 1 201 ? 14.360 18.797 0.749 1.00 38.72 201 LYS A C 1
ATOM 1525 O O . LYS A 1 201 ? 14.951 18.646 1.814 1.00 38.72 201 LYS A O 1
ATOM 1530 N N . ASP A 1 202 ? 14.143 17.818 -0.127 1.00 42.62 202 ASP A N 1
ATOM 1531 C CA . ASP A 1 202 ? 14.756 16.489 -0.043 1.00 42.62 202 ASP A CA 1
ATOM 1532 C C . ASP A 1 202 ? 16.264 16.647 0.240 1.00 42.62 202 ASP A C 1
ATOM 1534 O O . ASP A 1 202 ? 17.059 16.931 -0.663 1.00 42.62 202 ASP A O 1
ATOM 1538 N N . THR A 1 203 ? 16.695 16.474 1.492 1.00 39.47 203 THR A N 1
ATOM 1539 C CA . THR A 1 203 ? 18.100 16.215 1.829 1.00 39.47 203 THR A CA 1
ATOM 1540 C C . THR A 1 203 ? 18.390 14.789 1.395 1.00 39.47 203 THR A C 1
ATOM 1542 O O . THR A 1 203 ? 18.331 13.846 2.177 1.00 39.47 203 THR A O 1
ATOM 1545 N N . GLY A 1 204 ? 18.573 14.650 0.088 1.00 42.06 204 GLY A N 1
ATOM 1546 C CA . GLY A 1 204 ? 18.590 13.378 -0.619 1.00 42.06 204 GLY A CA 1
ATOM 1547 C C . GLY A 1 204 ? 17.898 13.445 -1.976 1.00 42.06 204 GLY A C 1
ATOM 1548 O O . GLY A 1 204 ? 17.404 12.415 -2.427 1.00 42.06 204 GLY A O 1
ATOM 1549 N N . ALA A 1 205 ? 17.837 14.625 -2.614 1.00 39.78 205 ALA A N 1
ATOM 1550 C CA . ALA A 1 205 ? 17.333 14.808 -3.969 1.00 39.78 205 ALA A CA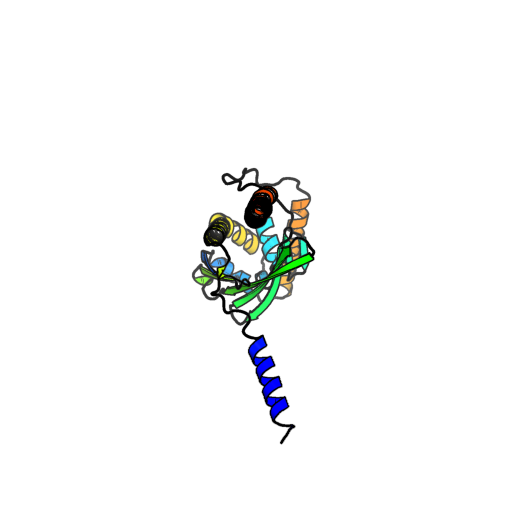 1
ATOM 1551 C C . ALA A 1 205 ? 18.146 13.951 -4.953 1.00 39.78 205 ALA A C 1
ATOM 1553 O O . ALA A 1 205 ? 19.069 14.417 -5.616 1.00 39.78 205 ALA A O 1
ATOM 1554 N N . SER A 1 206 ? 17.799 12.667 -5.045 1.00 44.47 206 SER A N 1
ATOM 1555 C CA . SER A 1 206 ? 18.070 11.876 -6.228 1.00 44.47 206 SER A CA 1
ATOM 1556 C C . SER A 1 206 ? 17.423 12.642 -7.368 1.00 44.47 206 SER A C 1
ATOM 1558 O O . SER A 1 206 ? 16.216 12.896 -7.314 1.00 44.47 206 SER A O 1
ATOM 1560 N N . GLU A 1 207 ? 18.237 13.054 -8.334 1.00 41.19 207 GLU A N 1
ATOM 1561 C CA . GLU A 1 207 ? 17.805 13.795 -9.510 1.00 41.19 207 GLU A CA 1
ATOM 1562 C C . GLU A 1 207 ? 16.505 13.211 -10.077 1.00 41.19 207 GLU A C 1
ATOM 1564 O O . GLU A 1 207 ? 16.270 11.996 -10.001 1.00 41.19 207 GLU A O 1
ATOM 1569 N N . SER A 1 208 ? 15.655 14.082 -10.631 1.00 44.44 208 SER A N 1
ATOM 1570 C CA . SER A 1 208 ? 14.377 13.694 -11.224 1.00 44.44 208 SER A CA 1
ATOM 1571 C C . SER A 1 208 ? 14.546 12.454 -12.108 1.00 44.44 208 SER A C 1
ATOM 1573 O O . SER A 1 208 ? 15.561 12.281 -12.780 1.00 44.44 208 SER A O 1
ATOM 1575 N N . LEU A 1 209 ? 13.529 11.591 -12.168 1.00 45.12 209 LEU A N 1
ATOM 1576 C CA . LEU A 1 209 ? 13.526 10.432 -13.072 1.00 45.12 209 LEU A CA 1
ATOM 1577 C C . LEU A 1 209 ? 13.888 10.820 -14.520 1.00 45.12 209 LEU A C 1
ATOM 1579 O O . LEU A 1 209 ? 14.478 10.011 -15.223 1.00 45.12 209 LEU A O 1
ATOM 1583 N N . SER A 1 210 ? 13.623 12.062 -14.954 1.00 42.41 210 SER A N 1
ATOM 1584 C CA . SER A 1 210 ? 14.077 12.586 -16.252 1.00 42.41 210 SER A CA 1
ATOM 1585 C C . SER A 1 210 ? 15.605 12.683 -16.396 1.00 42.41 210 SER A C 1
ATOM 1587 O O . SER A 1 210 ? 16.105 12.477 -17.496 1.00 42.41 210 SER A O 1
ATOM 1589 N N . SER A 1 211 ? 16.349 12.947 -15.316 1.00 43.44 211 SER A N 1
ATOM 1590 C CA . SER A 1 211 ? 17.820 12.877 -15.289 1.00 43.44 211 SER A CA 1
ATOM 1591 C C . SER A 1 211 ? 18.318 11.429 -15.335 1.00 43.44 211 SER A C 1
ATOM 1593 O O . SER A 1 211 ? 19.231 11.090 -16.087 1.00 43.44 211 SER A O 1
ATOM 1595 N N . GLN A 1 212 ? 17.639 10.522 -14.625 1.00 48.75 212 GLN A N 1
ATOM 1596 C CA . GLN A 1 212 ? 17.958 9.089 -14.669 1.00 48.75 212 GLN A CA 1
ATOM 1597 C C . GLN A 1 212 ? 17.692 8.478 -16.057 1.00 48.75 212 GLN A C 1
ATOM 1599 O O . GLN A 1 212 ? 18.423 7.585 -16.482 1.00 48.75 212 GLN A O 1
ATOM 1604 N N . TRP A 1 213 ? 16.725 9.005 -16.820 1.00 48.56 213 TRP A N 1
ATOM 1605 C CA . TRP A 1 213 ? 16.527 8.649 -18.230 1.00 48.56 213 TRP A CA 1
ATOM 1606 C C . TRP A 1 213 ? 17.698 9.068 -19.119 1.00 48.56 213 TRP A C 1
ATOM 1608 O O . TRP A 1 213 ? 18.067 8.298 -20.000 1.00 48.56 213 TRP A O 1
ATOM 1618 N N . ALA A 1 214 ? 18.320 10.227 -18.890 1.00 49.69 214 ALA A N 1
ATOM 1619 C CA . ALA A 1 214 ? 19.507 10.637 -19.644 1.00 49.69 214 ALA A CA 1
ATOM 1620 C C . ALA A 1 214 ? 20.695 9.692 -19.388 1.00 49.69 214 ALA A C 1
ATOM 1622 O O . ALA A 1 214 ? 21.445 9.381 -20.311 1.00 49.69 214 ALA A O 1
ATOM 1623 N N . LEU A 1 215 ? 20.814 9.175 -18.162 1.00 47.88 215 LEU A N 1
ATOM 1624 C CA . LEU A 1 215 ? 21.835 8.202 -17.768 1.00 47.88 215 LEU A CA 1
ATOM 1625 C C . LEU A 1 215 ? 21.554 6.806 -18.361 1.00 47.88 215 LEU A C 1
ATOM 1627 O O . LEU A 1 215 ? 22.451 6.160 -18.888 1.00 47.88 215 LEU A O 1
ATOM 1631 N N . ILE A 1 216 ? 20.294 6.362 -18.382 1.00 53.38 216 ILE A N 1
ATOM 1632 C CA . ILE A 1 216 ? 19.893 5.101 -19.033 1.00 53.38 216 ILE A CA 1
ATOM 1633 C C . ILE A 1 216 ? 20.050 5.185 -20.558 1.00 53.38 216 ILE A C 1
ATOM 1635 O O . ILE A 1 216 ? 20.542 4.246 -21.181 1.00 53.38 216 ILE A O 1
ATOM 1639 N N . ILE A 1 217 ? 19.673 6.311 -21.170 1.00 58.88 217 ILE A N 1
ATOM 1640 C CA . ILE A 1 217 ? 19.844 6.552 -22.607 1.00 58.88 217 ILE A CA 1
ATOM 1641 C C . ILE A 1 217 ? 21.332 6.626 -22.956 1.00 58.88 217 ILE A C 1
ATOM 1643 O O . ILE A 1 217 ? 21.735 6.029 -23.950 1.00 58.88 217 ILE A O 1
ATOM 1647 N N . SER A 1 218 ? 22.170 7.281 -22.144 1.00 51.75 218 SER A N 1
ATOM 1648 C CA . SER A 1 218 ? 23.615 7.315 -22.389 1.00 51.75 218 SER A CA 1
ATOM 1649 C C . SER A 1 218 ? 24.242 5.923 -22.265 1.00 51.75 218 SER A C 1
ATOM 1651 O O . SER A 1 218 ? 25.015 5.532 -23.138 1.00 51.75 218 SER A O 1
ATOM 1653 N N . ILE A 1 219 ? 23.836 5.124 -21.271 1.00 57.06 219 ILE A N 1
ATOM 1654 C CA . ILE A 1 219 ? 24.266 3.728 -21.121 1.00 57.06 219 ILE A CA 1
ATOM 1655 C C . ILE A 1 219 ? 23.821 2.881 -22.322 1.00 57.06 219 ILE A C 1
ATOM 1657 O O . ILE A 1 219 ? 24.632 2.132 -22.861 1.00 57.06 219 ILE A O 1
ATOM 1661 N N . LEU A 1 220 ? 22.577 3.020 -22.793 1.00 55.34 220 LEU A N 1
ATOM 1662 C CA . LEU A 1 220 ? 22.070 2.302 -23.971 1.00 55.34 220 LEU A CA 1
ATOM 1663 C C . LEU A 1 220 ? 22.784 2.720 -25.264 1.00 55.34 220 LEU A C 1
ATOM 1665 O O . LEU A 1 220 ? 23.102 1.860 -26.086 1.00 55.34 220 LEU A O 1
ATOM 1669 N N . ILE A 1 221 ? 23.084 4.012 -25.434 1.00 61.97 221 ILE A N 1
ATOM 1670 C CA . ILE A 1 221 ? 23.878 4.525 -26.560 1.00 61.97 221 ILE A CA 1
ATOM 1671 C C . ILE A 1 221 ? 25.286 3.928 -26.532 1.00 61.97 221 ILE A C 1
ATOM 1673 O O . ILE A 1 221 ? 25.796 3.543 -27.580 1.00 61.97 221 ILE A O 1
ATOM 1677 N N . TRP A 1 222 ? 25.905 3.788 -25.360 1.00 61.25 222 TRP A N 1
ATOM 1678 C CA . TRP A 1 222 ? 27.224 3.166 -25.245 1.00 61.25 222 TRP A CA 1
ATOM 1679 C C . TRP A 1 222 ? 27.186 1.651 -25.473 1.00 61.25 222 TRP A C 1
ATOM 1681 O O . TRP A 1 222 ? 28.001 1.133 -26.235 1.00 61.25 222 TRP A O 1
ATOM 1691 N N . LEU A 1 223 ? 26.211 0.942 -24.899 1.00 52.69 223 LEU A N 1
ATOM 1692 C CA . LEU A 1 223 ? 26.054 -0.510 -25.051 1.00 52.69 223 LEU A CA 1
ATOM 1693 C C . LEU A 1 223 ? 25.713 -0.934 -26.483 1.00 52.69 223 LEU A C 1
ATOM 1695 O O . LEU A 1 223 ? 26.179 -1.981 -26.921 1.00 52.69 223 LEU A O 1
ATOM 1699 N N . ALA A 1 224 ? 24.931 -0.140 -27.219 1.00 52.69 224 ALA A N 1
ATOM 1700 C CA . ALA A 1 224 ? 24.570 -0.434 -28.607 1.00 52.69 224 ALA A CA 1
ATOM 1701 C C . ALA A 1 224 ? 25.523 0.215 -29.625 1.00 52.69 224 ALA A C 1
ATOM 1703 O O . ALA A 1 224 ? 25.857 -0.389 -30.645 1.00 52.69 224 ALA A O 1
ATOM 1704 N N . GLY A 1 225 ? 25.993 1.432 -29.354 1.00 51.81 225 GLY A N 1
ATOM 1705 C CA . GLY A 1 225 ? 26.861 2.191 -30.251 1.00 51.81 225 GLY A CA 1
ATOM 1706 C C . GLY A 1 225 ? 28.286 1.650 -30.305 1.00 51.81 225 GLY A C 1
ATOM 1707 O O . GLY A 1 225 ? 28.867 1.574 -31.388 1.00 51.81 225 GLY A O 1
ATOM 1708 N N . PHE A 1 226 ? 28.843 1.204 -29.174 1.00 56.41 226 PHE A N 1
ATOM 1709 C CA . PHE A 1 226 ? 30.221 0.715 -29.120 1.00 56.41 226 PHE A CA 1
ATOM 1710 C C . PHE A 1 226 ? 30.443 -0.582 -29.930 1.00 56.41 226 PHE A C 1
ATOM 1712 O O . PHE A 1 226 ? 31.378 -0.615 -30.734 1.00 56.41 226 PHE A O 1
ATOM 1719 N N . PRO A 1 227 ? 29.584 -1.622 -29.852 1.00 58.44 227 PRO A N 1
ATOM 1720 C CA . PRO A 1 227 ? 29.732 -2.822 -30.682 1.00 58.44 227 PRO A CA 1
ATOM 1721 C C . PRO A 1 227 ? 29.583 -2.542 -32.180 1.00 58.44 227 PRO A C 1
ATOM 1723 O O . PRO A 1 227 ? 30.331 -3.092 -32.990 1.00 58.44 227 PRO A O 1
ATOM 1726 N N . VAL A 1 228 ? 28.653 -1.659 -32.559 1.00 64.56 228 VAL A N 1
ATOM 1727 C CA . VAL A 1 228 ? 28.438 -1.265 -33.961 1.00 64.56 228 VAL A CA 1
ATOM 1728 C C . VAL A 1 228 ? 29.644 -0.490 -34.494 1.00 64.56 228 VAL A C 1
ATOM 1730 O O . VAL A 1 228 ? 30.114 -0.763 -35.598 1.00 64.56 228 VAL A O 1
ATOM 1733 N N . PHE A 1 229 ? 30.203 0.418 -33.695 1.00 66.94 229 PHE A N 1
ATOM 1734 C CA . PHE A 1 229 ? 31.415 1.157 -34.036 1.00 66.94 229 PHE A CA 1
ATOM 1735 C C . PHE A 1 229 ? 32.626 0.229 -34.221 1.00 66.94 229 PHE A C 1
ATOM 1737 O O . PHE A 1 229 ? 33.318 0.305 -35.241 1.00 66.94 229 PHE A O 1
ATOM 1744 N N . VAL A 1 230 ? 32.840 -0.715 -33.296 1.00 73.31 230 VAL A N 1
ATOM 1745 C CA . VAL A 1 230 ? 33.905 -1.729 -33.399 1.00 73.31 230 VAL A CA 1
ATOM 1746 C C . VAL A 1 230 ? 33.710 -2.614 -34.635 1.00 73.31 230 VAL A C 1
ATOM 1748 O O . VAL A 1 230 ? 34.673 -2.895 -35.354 1.00 73.31 230 VAL A O 1
ATOM 1751 N N . TYR A 1 231 ? 32.471 -3.012 -34.937 1.00 77.44 231 TYR A N 1
ATOM 1752 C CA . TYR A 1 231 ? 32.146 -3.789 -36.133 1.00 77.44 231 TYR A CA 1
ATOM 1753 C C . TYR A 1 231 ? 32.453 -3.021 -37.429 1.00 77.44 231 TYR A C 1
ATOM 1755 O O . TYR A 1 231 ? 33.074 -3.576 -38.340 1.00 77.44 231 TYR A O 1
ATOM 1763 N N . ILE A 1 232 ? 32.089 -1.737 -37.508 1.00 74.19 232 ILE A N 1
ATOM 1764 C CA . ILE A 1 232 ? 32.371 -0.883 -38.673 1.00 74.19 232 ILE A CA 1
ATOM 1765 C C . ILE A 1 232 ? 33.881 -0.720 -38.874 1.00 74.19 232 ILE A C 1
ATOM 1767 O O . ILE A 1 232 ? 34.363 -0.911 -39.992 1.00 74.19 232 ILE A O 1
ATOM 1771 N N . ILE A 1 233 ? 34.644 -0.442 -37.812 1.00 76.56 233 ILE A N 1
ATOM 1772 C CA . ILE A 1 233 ? 36.108 -0.318 -37.896 1.00 76.56 233 ILE A CA 1
ATOM 1773 C C . ILE A 1 233 ? 36.744 -1.631 -38.356 1.00 76.56 233 ILE A C 1
ATOM 1775 O O . ILE A 1 233 ? 37.611 -1.627 -39.235 1.00 76.56 233 ILE A O 1
ATOM 1779 N N . ARG A 1 234 ? 36.303 -2.769 -37.808 1.00 76.81 234 ARG A N 1
ATOM 1780 C CA . ARG A 1 234 ? 36.816 -4.086 -38.206 1.00 76.81 234 ARG A CA 1
ATOM 1781 C C . ARG A 1 234 ? 36.515 -4.374 -39.678 1.00 76.81 234 ARG A C 1
ATOM 1783 O O . ARG A 1 234 ? 37.402 -4.816 -40.403 1.00 76.81 234 ARG A O 1
ATOM 1790 N N . ARG A 1 235 ? 35.306 -4.051 -40.146 1.00 77.50 235 ARG A N 1
ATOM 1791 C CA . ARG A 1 235 ? 34.906 -4.208 -41.552 1.00 77.50 235 ARG A CA 1
ATOM 1792 C C . ARG A 1 235 ? 35.701 -3.298 -42.491 1.00 77.50 235 ARG A C 1
ATOM 1794 O O . ARG A 1 235 ? 36.093 -3.734 -43.570 1.00 77.50 235 ARG A O 1
ATOM 1801 N N . GLN A 1 236 ? 35.972 -2.056 -42.090 1.00 77.81 236 GLN A N 1
ATOM 1802 C CA . GLN A 1 236 ? 36.803 -1.136 -42.872 1.00 77.81 236 GLN A CA 1
ATOM 1803 C C . GLN A 1 236 ? 38.264 -1.595 -42.946 1.00 77.81 236 GLN A C 1
ATOM 1805 O O . GLN A 1 236 ? 38.876 -1.470 -44.004 1.00 77.81 236 GLN A O 1
ATOM 1810 N N . ARG A 1 237 ? 38.816 -2.167 -41.867 1.00 75.25 237 ARG A N 1
ATOM 1811 C CA . ARG A 1 237 ? 40.163 -2.761 -41.888 1.00 75.25 237 ARG A CA 1
ATOM 1812 C C . ARG A 1 237 ? 40.253 -3.959 -42.832 1.00 75.25 237 ARG A C 1
ATOM 1814 O O . ARG A 1 237 ? 41.192 -4.007 -43.615 1.00 75.25 237 ARG A O 1
ATOM 1821 N N . MET A 1 238 ? 39.273 -4.864 -42.814 1.00 79.06 238 MET A N 1
ATOM 1822 C CA . MET A 1 238 ? 39.254 -6.018 -43.727 1.00 79.06 238 MET A CA 1
ATOM 1823 C C . MET A 1 238 ? 39.209 -5.581 -45.197 1.00 79.06 238 MET A C 1
ATOM 1825 O O . MET A 1 238 ? 40.025 -6.036 -45.987 1.00 79.06 238 MET A O 1
ATOM 1829 N N . ARG A 1 239 ? 38.361 -4.602 -45.545 1.00 76.25 239 ARG A N 1
ATOM 1830 C CA . ARG A 1 239 ? 38.304 -4.067 -46.919 1.00 76.25 239 ARG A CA 1
ATOM 1831 C C . ARG A 1 239 ? 39.603 -3.403 -47.377 1.00 76.25 239 ARG A C 1
ATOM 1833 O O . ARG A 1 239 ? 39.934 -3.465 -48.551 1.00 76.25 239 ARG A O 1
ATOM 1840 N N . ARG A 1 240 ? 40.344 -2.747 -46.476 1.00 76.50 240 ARG A N 1
ATOM 1841 C CA . ARG A 1 240 ? 41.653 -2.163 -46.824 1.00 76.50 240 ARG A CA 1
ATOM 1842 C C . ARG A 1 240 ? 42.725 -3.228 -47.055 1.00 76.50 240 ARG A C 1
ATOM 1844 O O . ARG A 1 240 ? 43.620 -2.985 -47.850 1.00 76.50 240 ARG A O 1
ATOM 1851 N N . LEU A 1 241 ? 42.632 -4.374 -46.381 1.00 74.06 241 LEU A N 1
ATOM 1852 C CA . LEU A 1 241 ? 43.535 -5.507 -46.597 1.00 74.06 241 LEU A CA 1
ATOM 1853 C C . LEU A 1 241 ? 43.234 -6.233 -47.915 1.00 74.06 241 LEU A C 1
ATOM 1855 O O . LEU A 1 241 ? 44.167 -6.644 -48.587 1.00 74.06 241 LEU A O 1
ATOM 1859 N N . GLU A 1 242 ? 41.963 -6.317 -48.317 1.00 73.31 242 GLU A N 1
ATOM 1860 C CA . GLU A 1 242 ? 41.547 -6.887 -49.612 1.00 73.31 242 GLU A CA 1
ATOM 1861 C C . GLU A 1 242 ? 41.964 -6.029 -50.818 1.00 73.31 242 GLU A C 1
ATOM 1863 O O . GLU A 1 242 ? 42.177 -6.566 -51.893 1.00 73.31 242 GLU A O 1
ATOM 1868 N N . ILE A 1 243 ? 42.087 -4.706 -50.657 1.00 74.00 243 ILE A N 1
ATOM 1869 C CA . ILE A 1 243 ? 42.537 -3.791 -51.729 1.00 74.00 243 ILE A CA 1
ATOM 1870 C C . ILE A 1 243 ? 44.075 -3.742 -51.833 1.00 74.00 243 ILE A C 1
ATOM 1872 O O . ILE A 1 243 ? 44.615 -3.278 -52.832 1.00 74.00 243 ILE A O 1
ATOM 1876 N N . ALA A 1 244 ? 44.788 -4.185 -50.794 1.00 65.31 244 ALA A N 1
ATOM 1877 C CA . ALA A 1 244 ? 46.251 -4.189 -50.743 1.00 65.31 244 ALA A CA 1
ATOM 1878 C C . ALA A 1 244 ? 46.886 -5.521 -51.201 1.00 65.31 244 ALA A C 1
ATOM 1880 O O . ALA A 1 244 ? 48.111 -5.641 -51.155 1.00 65.31 244 ALA A O 1
ATOM 1881 N N . GLN A 1 245 ? 46.068 -6.500 -51.602 1.00 57.50 245 GLN A N 1
ATOM 1882 C CA . GLN A 1 245 ? 46.472 -7.754 -52.252 1.00 57.50 245 GLN A CA 1
ATOM 1883 C C . GLN A 1 245 ? 46.187 -7.676 -53.750 1.00 57.50 245 GLN A C 1
ATOM 1885 O O . GLN A 1 245 ? 47.009 -8.227 -54.511 1.00 57.50 245 GLN A O 1
#

Foldseek 3Di:
DVVVVVVVVVVVVVVVVPPLDPDPWLKAKFFADLLCLQCCLQCLQQVVLVQLLLVLLLHDPDPPFDKADPDSQWIDTPQWIKGWDDDDPQKTKIWIWGQDPPRDIFIKIKIWRCVCVNVRMIMITIHGRPPVPDDVVVSVVVNVVSHVCSDPVSNVSSSVSQVVQQDDHPPDPVSSVSSSVVSVVSSVVVVVVDDSPPPDDPPPCPDDVVVVVVVVVVVVCCVVVVVVVVVVVVVVVVVVVVVVD

Radius of gyration: 25.0 Å; chains: 1; bounding box: 69×71×69 Å

Sequence (245 aa):
MRKAAVLIFLSMTVWCGQAISASEPIKLELTVAPELANYTDVLFPSPAYAALALQNSGLALSLSKPMTLISRQSFQIGPGKISYIDRKGQVFKYQATMALIFGKEISVPIEIDAGDMASGRLHIRAYPALAGLIPQELIVRIESKLQILSNANAQKQLVSYLSERFHGKVTDPEAISRLYDTIVFDAYNQAGRGGAVGGGKDTGASESLSSQWALIISILIWLAGFPVFVYIIRRQRMRRLEIAQ

Secondary structure (DSSP, 8-state):
-HHHHHHHHHHHHHHHTT-S--PPPEEEEEE--GGGGGGHHHHTT-HHHHHHHHHHTT--S-SSS-EEEEETTEEEETTEEEEEEEEETTEEEEEEEEEPGGG-EEEEEEEEE-TTGGGTEEEEEE--TTGGGS-HHHHHHHHHHHHHHT-HHHHHHHHHHHHHH--S-TT-HHHHHHHHHHHHHHHHHHHHS---S-----TT----HHHHHHHHHHHHHHHHHHHHHHHHHHHHHHHHHHH--

pLDDT: mean 74.55, std 17.37, range [35.22, 96.5]